Protein AF-A0A3B8Q3X5-F1 (afdb_monomer_lite)

pLDDT: mean 77.95, std 19.23, range [28.59, 97.38]

Foldseek 3Di:
DDWDWDDDDDDDDPVVVVVVVVVVVVVVVPPDDPPPPPDDPDDDPDPDPDQDLVNLLVVLVVCVVVVTDTDDDDPRSVVSNVVNVVVPDPPPPDPPPDDPVVVVVVVVVVVVVVVVVVVVVVVVLVVVLVVLVVVCVVPVVVADVVLLVVLLCVLAVVVLVVLLVVLAVVLVVQLVVQCVVVVVVVNNVCSLVVSLVCSLPPVLLVVLVVVSCPPVVVVLVVVVVVCVVVCVCVVCVVVVHHCSRNRVVSNVVSCVVNSVVSSVSSSVSRPSDD

Structure (mmCIF, N/CA/C/O backbone):
data_AF-A0A3B8Q3X5-F1
#
_entry.id   AF-A0A3B8Q3X5-F1
#
loop_
_atom_site.group_PDB
_atom_site.id
_atom_site.type_symbol
_atom_site.label_atom_id
_atom_site.label_alt_id
_atom_site.label_comp_id
_atom_site.label_asym_id
_atom_site.label_entity_id
_atom_site.label_seq_id
_atom_site.pdbx_PDB_ins_code
_atom_site.Cartn_x
_atom_site.Cartn_y
_atom_site.Cartn_z
_atom_site.occupancy
_atom_site.B_iso_or_equiv
_atom_site.auth_seq_id
_atom_site.auth_comp_id
_atom_site.auth_asym_id
_atom_site.auth_atom_id
_atom_site.pdbx_PDB_model_num
ATOM 1 N N . MET A 1 1 ? 53.704 3.285 -23.741 1.00 33.19 1 MET A N 1
ATOM 2 C CA . MET A 1 1 ? 53.707 4.757 -23.773 1.00 33.19 1 MET A CA 1
ATOM 3 C C . MET A 1 1 ? 53.173 5.220 -22.428 1.00 33.19 1 MET A C 1
ATOM 5 O O . MET A 1 1 ? 52.039 4.886 -22.107 1.00 33.19 1 MET A O 1
ATOM 9 N N . VAL A 1 2 ? 54.037 5.775 -21.577 1.00 28.59 2 VAL A N 1
ATOM 10 C CA . VAL A 1 2 ? 53.697 6.193 -20.206 1.00 28.59 2 VAL A CA 1
ATOM 11 C C . VAL A 1 2 ? 53.393 7.684 -20.270 1.00 28.59 2 VAL A C 1
ATOM 13 O O . VAL A 1 2 ? 54.268 8.459 -20.644 1.00 28.59 2 VAL A O 1
ATOM 16 N N . LEU A 1 3 ? 52.150 8.059 -19.977 1.00 31.69 3 LEU A N 1
ATOM 17 C CA . LEU A 1 3 ? 51.717 9.452 -19.921 1.00 31.69 3 LEU A CA 1
ATOM 18 C C . LEU A 1 3 ? 52.210 10.025 -18.583 1.00 31.69 3 LEU A C 1
ATOM 20 O O . LEU A 1 3 ? 51.680 9.670 -17.532 1.00 31.69 3 LEU A O 1
ATOM 24 N N . LEU A 1 4 ? 53.275 10.827 -18.606 1.00 34.69 4 LEU A N 1
ATOM 25 C CA . LEU A 1 4 ? 53.782 11.516 -17.417 1.00 34.69 4 LEU A CA 1
ATOM 26 C C . LEU A 1 4 ? 53.240 12.941 -17.410 1.00 34.69 4 LEU A C 1
ATOM 28 O O . LEU A 1 4 ? 53.600 13.755 -18.257 1.00 34.69 4 LEU A O 1
ATOM 32 N N . ILE A 1 5 ? 52.377 13.222 -16.440 1.00 37.59 5 ILE A N 1
ATOM 33 C CA . ILE A 1 5 ? 51.913 14.568 -16.119 1.00 37.59 5 ILE A CA 1
ATOM 34 C C . ILE A 1 5 ? 52.877 15.106 -15.055 1.00 37.59 5 ILE A C 1
ATOM 36 O O . ILE A 1 5 ? 52.887 14.608 -13.930 1.00 37.59 5 ILE A O 1
ATOM 40 N N . SER A 1 6 ? 53.729 16.067 -15.420 1.00 34.50 6 SER A N 1
ATOM 41 C CA . SER A 1 6 ? 54.687 16.694 -14.498 1.00 34.50 6 SER A CA 1
ATOM 42 C C . SER A 1 6 ? 54.233 18.116 -14.154 1.00 34.50 6 SER A C 1
ATOM 44 O O . SER A 1 6 ? 54.024 18.900 -15.079 1.00 34.50 6 SER A O 1
ATOM 46 N N . PRO A 1 7 ? 54.095 18.480 -12.866 1.00 35.00 7 PRO A N 1
ATOM 47 C CA . PRO A 1 7 ? 53.748 19.838 -12.462 1.00 35.00 7 PRO A CA 1
ATOM 48 C C . PRO A 1 7 ? 54.985 20.750 -12.466 1.00 35.00 7 PRO A C 1
ATOM 50 O O . PRO A 1 7 ? 56.046 20.383 -11.956 1.00 35.00 7 PRO A O 1
ATOM 53 N N . GLU A 1 8 ? 54.850 21.950 -13.028 1.00 36.50 8 GLU A N 1
ATOM 54 C CA . GLU A 1 8 ? 55.873 22.999 -13.002 1.00 36.50 8 GLU A CA 1
ATOM 55 C C . GLU A 1 8 ? 55.815 23.757 -11.661 1.00 36.50 8 GLU A C 1
ATOM 57 O O . GLU A 1 8 ? 54.759 24.216 -11.223 1.00 36.50 8 GLU A O 1
ATOM 62 N N . ARG A 1 9 ? 56.955 23.847 -10.964 1.00 47.41 9 ARG A N 1
ATOM 63 C CA . ARG A 1 9 ? 57.094 24.528 -9.666 1.00 47.41 9 ARG A CA 1
ATOM 64 C C . ARG A 1 9 ? 57.308 26.027 -9.901 1.00 47.41 9 ARG A C 1
ATOM 66 O O . ARG A 1 9 ? 58.397 26.425 -10.298 1.00 47.41 9 ARG A O 1
ATOM 73 N N . SER A 1 10 ? 56.316 26.853 -9.573 1.00 38.06 10 SER A N 1
ATOM 74 C CA . SER A 1 10 ? 56.506 28.297 -9.386 1.00 38.06 10 SER A CA 1
ATOM 75 C C . SER A 1 10 ? 55.920 28.743 -8.045 1.00 38.06 10 SER A C 1
ATOM 77 O O . SER A 1 10 ? 54.891 28.229 -7.602 1.00 38.06 10 SER A O 1
ATOM 79 N N . GLY A 1 11 ? 56.678 29.604 -7.365 1.00 52.47 11 GLY A N 1
ATOM 80 C CA . GLY A 1 11 ? 56.728 29.784 -5.913 1.00 52.47 11 GLY A CA 1
ATOM 81 C C . GLY A 1 11 ? 55.407 30.133 -5.231 1.00 52.47 11 GLY A C 1
ATOM 82 O O . GLY A 1 11 ? 54.547 30.812 -5.791 1.00 52.47 11 GLY A O 1
ATOM 83 N N . ARG A 1 12 ? 55.250 29.666 -3.987 1.00 42.75 12 ARG A N 1
ATOM 84 C CA . ARG A 1 12 ? 54.048 29.911 -3.190 1.00 42.75 12 ARG A CA 1
ATOM 85 C C . ARG A 1 12 ? 54.395 30.132 -1.716 1.00 42.75 12 ARG A C 1
ATOM 87 O O . ARG A 1 12 ? 55.201 29.412 -1.141 1.00 42.75 12 ARG A O 1
ATOM 94 N N . ASN A 1 13 ? 53.776 31.173 -1.168 1.00 46.81 13 ASN A N 1
ATOM 95 C CA . ASN A 1 13 ? 53.956 31.727 0.171 1.00 46.81 13 ASN A CA 1
ATOM 96 C C . ASN A 1 13 ? 53.435 30.787 1.275 1.00 46.81 13 ASN A C 1
ATOM 98 O O . ASN A 1 13 ? 52.451 30.074 1.071 1.00 46.81 13 ASN A O 1
ATOM 102 N N . GLU A 1 14 ? 54.040 30.884 2.463 1.00 54.06 14 GLU A N 1
ATOM 103 C CA . GLU A 1 14 ? 53.857 30.022 3.652 1.00 54.06 14 GLU A CA 1
ATOM 104 C C . GLU A 1 14 ? 52.407 29.895 4.173 1.00 54.06 14 GLU A C 1
ATOM 106 O O . GLU A 1 14 ? 52.082 28.965 4.904 1.00 54.06 14 GLU A O 1
ATOM 111 N N . ILE A 1 15 ? 51.487 30.763 3.744 1.00 51.91 15 ILE A N 1
ATOM 112 C CA . ILE A 1 15 ? 50.062 30.702 4.121 1.00 51.91 15 ILE A CA 1
ATOM 113 C C . ILE A 1 15 ? 49.296 29.642 3.294 1.00 51.91 15 ILE A C 1
ATOM 115 O O . ILE A 1 15 ? 48.282 29.106 3.742 1.00 51.91 15 ILE A O 1
ATOM 119 N N . GLY A 1 16 ? 49.800 29.267 2.112 1.00 49.66 16 GLY A N 1
ATOM 120 C CA . GLY A 1 16 ? 49.218 28.202 1.284 1.00 49.66 16 GLY A CA 1
ATOM 121 C C . GLY A 1 16 ? 49.481 26.786 1.813 1.00 49.66 16 GLY A C 1
ATOM 122 O O . GLY A 1 16 ? 48.657 25.893 1.609 1.00 49.66 16 GLY A O 1
ATOM 123 N N . ASP A 1 17 ? 50.585 26.586 2.539 1.00 53.75 17 ASP A N 1
ATOM 124 C CA . ASP A 1 17 ? 50.983 25.276 3.075 1.00 53.75 17 ASP A CA 1
ATOM 125 C C . ASP A 1 17 ? 50.125 24.820 4.262 1.00 53.75 17 ASP A C 1
ATOM 127 O O . ASP A 1 17 ? 49.974 23.613 4.489 1.00 53.75 17 ASP A O 1
ATOM 131 N N . LEU A 1 18 ? 49.499 25.762 4.977 1.00 48.91 18 LEU A N 1
ATOM 132 C CA . LEU A 1 18 ? 48.593 25.458 6.085 1.00 48.91 18 LEU A CA 1
ATOM 133 C C . LEU A 1 18 ? 47.230 24.943 5.585 1.00 48.91 18 LEU A C 1
ATOM 135 O O . LEU A 1 18 ? 46.677 23.991 6.136 1.00 48.91 18 LEU A O 1
ATOM 139 N N . LEU A 1 19 ? 46.717 25.514 4.488 1.00 49.84 19 LEU A N 1
ATOM 140 C CA . LEU A 1 19 ? 45.460 25.086 3.860 1.00 49.84 19 LEU A CA 1
ATOM 141 C C . LEU A 1 19 ? 45.613 23.758 3.100 1.00 49.84 19 LEU A C 1
ATOM 143 O O . LEU A 1 19 ? 44.707 22.924 3.123 1.00 49.84 19 LEU A O 1
ATOM 147 N N . LEU A 1 20 ? 46.783 23.509 2.501 1.00 51.62 20 LEU A N 1
ATOM 148 C CA . LEU A 1 20 ? 47.106 22.216 1.886 1.00 51.62 20 LEU A CA 1
ATOM 149 C C . LEU A 1 20 ? 47.311 21.098 2.921 1.00 51.62 20 LEU A C 1
ATOM 151 O O . LEU A 1 20 ? 47.003 19.946 2.621 1.00 51.62 20 LEU A O 1
ATOM 155 N N . HIS A 1 21 ? 47.767 21.404 4.142 1.00 49.75 21 HIS A N 1
ATOM 156 C CA . HIS A 1 21 ? 47.832 20.417 5.229 1.00 49.75 21 HIS A CA 1
ATOM 157 C C . HIS A 1 21 ? 46.447 20.007 5.748 1.00 49.75 21 HIS A C 1
ATOM 159 O O . HIS A 1 21 ? 46.220 18.816 5.962 1.00 49.75 21 HIS A O 1
ATOM 165 N N . LEU A 1 22 ? 45.513 20.952 5.891 1.00 46.84 22 LEU A N 1
ATOM 166 C CA . LEU A 1 22 ? 44.144 20.666 6.341 1.00 46.84 22 LEU A CA 1
ATOM 167 C C . LEU A 1 22 ? 43.335 19.866 5.307 1.00 46.84 22 LEU A C 1
ATOM 169 O O . LEU A 1 22 ? 42.617 18.939 5.673 1.00 46.84 22 LEU A O 1
ATOM 173 N N . HIS A 1 23 ? 43.511 20.148 4.014 1.00 46.62 23 HIS A N 1
ATOM 174 C CA . HIS A 1 23 ? 42.856 19.382 2.947 1.00 46.62 23 HIS A CA 1
ATOM 175 C C . HIS A 1 23 ? 43.476 17.983 2.745 1.00 46.62 23 HIS A C 1
ATOM 177 O O . HIS A 1 23 ? 42.795 17.046 2.333 1.00 46.62 23 HIS A O 1
ATOM 183 N N . ARG A 1 24 ? 44.767 17.812 3.069 1.00 42.22 24 ARG A N 1
ATOM 184 C CA . ARG A 1 24 ? 45.477 16.524 2.979 1.00 42.22 24 ARG A CA 1
ATOM 185 C C . ARG A 1 24 ? 45.094 15.550 4.098 1.00 42.22 24 ARG A C 1
ATOM 187 O O . ARG A 1 24 ? 45.062 14.355 3.838 1.00 42.22 24 ARG A O 1
ATOM 194 N N . TRP A 1 25 ? 44.732 16.037 5.288 1.00 43.22 25 TRP A N 1
ATOM 195 C CA . TRP A 1 25 ? 44.170 15.195 6.357 1.00 43.22 25 TRP A CA 1
ATOM 196 C C . TRP A 1 25 ? 42.780 14.646 6.016 1.00 43.22 25 TRP A C 1
ATOM 198 O O . TRP A 1 25 ? 42.483 13.506 6.348 1.00 43.22 25 TRP A O 1
ATOM 208 N N . PHE A 1 26 ? 41.955 15.411 5.297 1.00 37.62 26 PHE A N 1
ATOM 209 C CA . PHE A 1 26 ? 40.621 14.960 4.883 1.00 37.62 26 PHE A CA 1
ATOM 210 C C . PHE A 1 26 ? 40.658 13.886 3.777 1.00 37.62 26 PHE A C 1
ATOM 212 O O . PHE A 1 26 ? 39.727 13.101 3.640 1.00 37.62 26 PHE A O 1
ATOM 219 N N . LEU A 1 27 ? 41.748 13.818 3.005 1.00 41.38 27 LEU A N 1
ATOM 220 C CA . LEU A 1 27 ? 41.958 12.807 1.959 1.00 41.38 27 LEU A CA 1
ATOM 221 C C . LEU A 1 27 ? 42.701 11.549 2.444 1.00 41.38 27 LEU A C 1
ATOM 223 O O . LEU A 1 27 ? 42.786 10.585 1.689 1.00 41.38 27 LEU A O 1
ATOM 227 N N . LEU A 1 28 ? 43.222 11.541 3.676 1.00 43.16 28 LEU A N 1
ATOM 228 C CA . LEU A 1 28 ? 43.976 10.419 4.257 1.00 43.16 28 LEU A CA 1
ATOM 229 C C . LEU A 1 28 ? 43.094 9.364 4.953 1.00 43.16 28 LEU A C 1
ATOM 231 O O . LEU A 1 28 ? 43.618 8.351 5.400 1.00 43.16 28 LEU A O 1
ATOM 235 N N . ASP A 1 29 ? 41.772 9.557 5.004 1.00 37.94 29 ASP A N 1
ATOM 236 C CA . ASP A 1 29 ? 40.826 8.606 5.622 1.00 37.94 29 ASP A CA 1
ATOM 237 C C . ASP A 1 29 ? 40.148 7.662 4.601 1.00 37.94 29 ASP A C 1
ATOM 239 O O . ASP A 1 29 ? 39.134 7.025 4.879 1.00 37.94 29 ASP A O 1
ATOM 243 N N . LEU A 1 30 ? 40.707 7.561 3.387 1.00 40.25 30 LEU A N 1
ATOM 244 C CA . LEU A 1 30 ? 40.269 6.627 2.336 1.00 40.25 30 LEU A CA 1
ATOM 245 C C . LEU A 1 30 ? 41.302 5.530 2.023 1.00 40.25 30 LEU A C 1
ATOM 247 O O . LEU A 1 30 ? 41.172 4.825 1.020 1.00 40.25 30 LEU A O 1
ATOM 251 N N . ASP A 1 31 ? 42.302 5.335 2.885 1.00 42.59 31 ASP A N 1
ATOM 252 C CA . ASP A 1 31 ? 43.281 4.258 2.729 1.00 42.59 31 ASP A CA 1
ATOM 253 C C . ASP A 1 31 ? 42.804 2.944 3.372 1.00 42.59 31 ASP A C 1
ATOM 255 O O . ASP A 1 31 ? 43.125 2.597 4.508 1.00 42.59 31 ASP A O 1
ATOM 259 N N . GLY A 1 32 ? 42.082 2.156 2.571 1.00 33.69 32 GLY A N 1
ATOM 260 C CA . GLY A 1 32 ? 41.950 0.710 2.750 1.00 33.69 32 GLY A CA 1
ATOM 261 C C . GLY A 1 32 ? 41.085 0.044 1.668 1.00 33.69 32 GLY A C 1
ATOM 262 O O . GLY A 1 32 ? 40.050 0.584 1.295 1.00 33.69 32 GLY A O 1
ATOM 263 N N . PRO A 1 33 ? 41.403 -1.170 1.183 1.00 35.62 33 PRO A N 1
ATOM 264 C CA . PRO A 1 33 ? 42.694 -1.742 0.840 1.00 35.62 33 PRO A CA 1
ATOM 265 C C . PRO A 1 33 ? 42.715 -2.053 -0.676 1.00 35.62 33 PRO A C 1
ATOM 267 O O . PRO A 1 33 ? 42.447 -3.179 -1.087 1.00 35.62 33 PRO A O 1
ATOM 270 N N . PHE A 1 34 ? 43.069 -1.096 -1.538 1.00 40.75 34 PHE A N 1
ATOM 271 C CA . PHE A 1 34 ? 43.472 -1.410 -2.920 1.00 40.75 34 PHE A CA 1
ATOM 272 C C . PHE A 1 34 ? 44.992 -1.563 -2.983 1.00 40.75 34 PHE A C 1
ATOM 274 O O . PHE A 1 34 ? 45.715 -0.819 -3.643 1.00 40.75 34 PHE A O 1
ATOM 281 N N . ALA A 1 35 ? 45.486 -2.569 -2.260 1.00 36.25 35 ALA A N 1
ATOM 282 C CA . ALA A 1 35 ? 46.837 -3.068 -2.435 1.00 36.25 35 ALA A CA 1
ATOM 283 C C . ALA A 1 35 ? 46.939 -3.659 -3.849 1.00 36.25 35 ALA A C 1
ATOM 285 O O . ALA A 1 35 ? 46.533 -4.797 -4.097 1.00 36.25 35 ALA A O 1
ATOM 286 N N . LEU A 1 36 ? 47.460 -2.870 -4.791 1.00 39.19 36 LEU A N 1
ATOM 287 C CA . LEU A 1 36 ? 47.874 -3.349 -6.106 1.00 39.19 36 LEU A CA 1
ATOM 288 C C . LEU A 1 36 ? 49.010 -4.357 -5.909 1.00 39.19 36 LEU A C 1
ATOM 290 O O . LEU A 1 36 ? 50.193 -4.027 -5.824 1.00 39.19 36 LEU A O 1
ATOM 294 N N . ASN A 1 37 ? 48.589 -5.612 -5.786 1.00 29.72 37 ASN A N 1
ATOM 295 C CA . ASN A 1 37 ? 49.410 -6.799 -5.751 1.00 29.72 37 ASN A CA 1
ATOM 296 C C . ASN A 1 37 ? 50.364 -6.770 -6.951 1.00 29.72 37 ASN A C 1
ATOM 298 O O . ASN A 1 37 ? 49.943 -6.722 -8.109 1.00 29.72 37 ASN A O 1
ATOM 302 N N . ARG A 1 38 ? 51.663 -6.783 -6.649 1.00 42.44 38 ARG A N 1
ATOM 303 C CA . ARG A 1 38 ? 52.772 -6.864 -7.599 1.00 42.44 38 ARG A CA 1
ATOM 304 C C . ARG A 1 38 ? 52.793 -8.277 -8.203 1.00 42.44 38 ARG A C 1
ATOM 306 O O . ARG A 1 38 ? 53.687 -9.076 -7.942 1.00 42.44 38 ARG A O 1
ATOM 313 N N . ALA A 1 39 ? 51.775 -8.602 -8.994 1.00 34.28 39 ALA A N 1
ATOM 314 C CA . ALA A 1 39 ? 51.650 -9.872 -9.682 1.00 34.28 39 ALA A CA 1
ATOM 315 C C . ALA A 1 39 ? 52.330 -9.784 -11.053 1.00 34.28 39 ALA A C 1
ATOM 317 O O . ALA A 1 39 ? 51.828 -9.160 -11.980 1.00 34.28 39 ALA A O 1
ATOM 318 N N . ARG A 1 40 ? 53.489 -10.445 -11.135 1.00 34.50 40 ARG A N 1
ATOM 319 C CA . ARG A 1 40 ? 54.068 -11.081 -12.328 1.00 34.50 40 ARG A CA 1
ATOM 320 C C . ARG A 1 40 ? 53.923 -10.319 -13.648 1.00 34.50 40 ARG A C 1
ATOM 322 O O . ARG A 1 40 ? 52.948 -10.459 -14.379 1.00 34.50 40 ARG A O 1
ATOM 329 N N . THR A 1 41 ? 55.036 -9.720 -14.048 1.00 37.69 41 THR A N 1
ATOM 330 C CA . THR A 1 41 ? 55.468 -9.613 -15.443 1.00 37.69 41 THR A CA 1
ATOM 331 C C . THR A 1 41 ? 55.476 -10.997 -16.112 1.00 37.69 41 THR A C 1
ATOM 333 O O . THR A 1 41 ? 56.495 -11.679 -16.190 1.00 37.69 41 THR A O 1
ATOM 336 N N . LYS A 1 42 ? 54.318 -11.441 -16.604 1.00 30.91 42 LYS A N 1
ATOM 337 C CA . LYS A 1 42 ? 54.234 -12.413 -17.696 1.00 30.91 42 LYS A CA 1
ATOM 338 C C . LYS A 1 42 ? 53.724 -11.670 -18.919 1.00 30.91 42 LYS A C 1
ATOM 340 O O . LYS A 1 42 ? 52.686 -11.020 -18.867 1.00 30.91 42 LYS A O 1
ATOM 345 N N . GLY A 1 43 ? 54.541 -11.711 -19.969 1.00 36.91 43 GLY A N 1
ATOM 346 C CA . GLY A 1 43 ? 54.401 -10.916 -21.178 1.00 36.91 43 GLY A CA 1
ATOM 347 C C . GLY A 1 43 ? 53.000 -10.973 -21.771 1.00 36.91 43 GLY A C 1
ATOM 348 O O . GLY A 1 43 ? 52.510 -12.035 -22.141 1.00 36.91 43 GLY A O 1
ATOM 349 N N . ILE A 1 44 ? 52.405 -9.794 -21.912 1.00 29.20 44 ILE A N 1
ATOM 350 C CA . ILE A 1 44 ? 51.302 -9.549 -22.829 1.00 29.20 44 ILE A CA 1
ATOM 351 C C . ILE A 1 44 ? 51.860 -8.579 -23.868 1.00 29.20 44 ILE A C 1
ATOM 353 O O . ILE A 1 44 ? 51.879 -7.363 -23.683 1.00 29.20 44 ILE A O 1
ATOM 357 N N . HIS A 1 45 ? 52.394 -9.143 -24.949 1.00 36.03 45 HIS A N 1
ATOM 358 C CA . HIS A 1 45 ? 52.677 -8.413 -26.179 1.00 36.03 45 HIS A CA 1
ATOM 359 C C . HIS A 1 45 ? 51.338 -8.031 -26.832 1.00 36.03 45 HIS A C 1
ATOM 361 O O . HIS A 1 45 ? 50.882 -8.691 -27.757 1.00 36.03 45 HIS A O 1
ATOM 367 N N . GLN A 1 46 ? 50.696 -6.961 -26.359 1.00 36.19 46 GLN A N 1
ATOM 368 C CA . GLN A 1 46 ? 49.672 -6.245 -27.125 1.00 36.19 46 GLN A CA 1
ATOM 369 C C . GLN A 1 46 ? 50.062 -4.772 -27.220 1.00 36.19 46 GLN A C 1
ATOM 371 O O . GLN A 1 46 ? 49.750 -3.914 -26.398 1.00 36.19 46 GLN A O 1
ATOM 376 N N . ARG A 1 47 ? 50.842 -4.525 -28.265 1.00 40.41 47 ARG A N 1
ATOM 377 C CA . ARG A 1 47 ? 51.135 -3.231 -28.863 1.00 40.41 47 ARG A CA 1
ATOM 378 C C . ARG A 1 47 ? 49.851 -2.825 -29.593 1.00 40.41 47 ARG A C 1
ATOM 380 O O . ARG A 1 47 ? 49.575 -3.480 -30.578 1.00 40.41 47 ARG A O 1
ATOM 387 N N . HIS A 1 48 ? 49.051 -1.912 -29.035 1.00 43.88 48 HIS A N 1
ATOM 388 C CA . HIS A 1 48 ? 48.033 -1.017 -29.643 1.00 43.88 48 HIS A CA 1
ATOM 389 C C . HIS A 1 48 ? 47.219 -0.427 -28.470 1.00 43.88 48 HIS A C 1
ATOM 391 O O . HIS A 1 48 ? 46.224 -0.993 -28.031 1.00 43.88 48 HIS A O 1
ATOM 397 N N . ARG A 1 49 ? 47.700 0.677 -27.883 1.00 53.16 49 ARG A N 1
ATOM 398 C CA . ARG A 1 49 ? 46.923 1.514 -26.950 1.00 53.16 49 ARG A CA 1
ATOM 399 C C . ARG A 1 49 ? 46.624 2.811 -27.689 1.00 53.16 49 ARG A C 1
ATOM 401 O O . ARG A 1 49 ? 47.313 3.806 -27.492 1.00 53.16 49 ARG A O 1
ATOM 408 N N . GLU A 1 50 ? 45.681 2.740 -28.616 1.00 64.94 50 GLU A N 1
ATOM 409 C CA . GLU A 1 50 ? 45.137 3.929 -29.262 1.00 64.94 50 GLU A CA 1
ATOM 410 C C . GLU A 1 50 ? 44.183 4.597 -28.268 1.00 64.94 50 GLU A C 1
ATOM 412 O O . GLU A 1 50 ? 43.357 3.930 -27.644 1.00 64.94 50 GLU A O 1
ATOM 417 N N . ILE A 1 51 ? 44.360 5.897 -28.048 1.00 70.50 51 ILE A N 1
ATOM 418 C CA . ILE A 1 51 ? 43.421 6.699 -27.262 1.00 70.50 51 ILE A CA 1
ATOM 419 C C . ILE A 1 51 ? 42.181 6.931 -28.127 1.00 70.50 51 ILE A C 1
ATOM 421 O O . ILE A 1 51 ? 42.304 7.352 -29.274 1.00 70.50 51 ILE A O 1
ATOM 425 N N . ASP A 1 52 ? 40.998 6.664 -27.584 1.00 79.38 52 ASP A N 1
ATOM 426 C CA . ASP A 1 52 ? 39.721 6.964 -28.226 1.00 79.38 52 ASP A CA 1
ATOM 427 C C . ASP A 1 52 ? 39.316 8.435 -28.012 1.00 79.38 52 ASP A C 1
ATOM 429 O O . ASP A 1 52 ? 39.909 9.167 -27.217 1.00 79.38 52 ASP A O 1
ATOM 433 N N . THR A 1 53 ? 38.292 8.907 -28.728 1.00 78.31 53 THR A N 1
ATOM 434 C CA . THR A 1 53 ? 37.812 10.298 -28.624 1.00 78.31 53 THR A CA 1
ATOM 435 C C . THR A 1 53 ? 37.378 10.659 -27.198 1.00 78.31 53 THR A C 1
ATOM 437 O O . THR A 1 53 ? 37.592 11.790 -26.759 1.00 78.31 53 THR A O 1
ATOM 440 N N . VAL A 1 54 ? 36.820 9.695 -26.454 1.00 78.19 54 VAL A N 1
ATOM 441 C CA . VAL A 1 54 ? 36.417 9.870 -25.049 1.00 78.19 54 VAL A CA 1
ATOM 442 C C . VAL A 1 54 ? 37.645 10.004 -24.150 1.00 78.19 54 VAL A C 1
ATOM 444 O O . VAL A 1 54 ? 37.729 10.953 -23.370 1.00 78.19 54 VAL A O 1
ATOM 447 N N . GLY A 1 55 ? 38.635 9.121 -24.290 1.00 79.56 55 GLY A N 1
ATOM 448 C CA . GLY A 1 55 ? 39.900 9.195 -23.567 1.00 79.56 55 GLY A CA 1
ATOM 449 C C . GLY A 1 55 ? 40.673 10.479 -23.869 1.00 79.56 55 GLY A C 1
ATOM 450 O O . GLY A 1 55 ? 41.176 11.117 -22.946 1.00 79.56 55 GLY A O 1
ATOM 451 N N . ALA A 1 56 ? 40.703 10.921 -25.129 1.00 82.50 56 ALA A N 1
ATOM 452 C CA . ALA A 1 56 ? 41.319 12.188 -25.525 1.00 82.50 56 ALA A CA 1
ATOM 453 C C . ALA A 1 56 ? 40.624 13.391 -24.870 1.00 82.50 56 ALA A C 1
ATOM 455 O O . ALA A 1 56 ? 41.300 14.309 -24.405 1.00 82.50 56 ALA A O 1
ATOM 456 N N . TRP A 1 57 ? 39.291 13.374 -24.783 1.00 83.31 57 TRP A N 1
ATOM 457 C CA . TRP A 1 57 ? 38.521 14.419 -24.106 1.00 83.31 57 TRP A CA 1
ATOM 458 C C . TRP A 1 57 ? 38.736 14.435 -22.595 1.00 83.31 57 TRP A C 1
ATOM 460 O O . TRP A 1 57 ? 38.937 15.508 -22.032 1.00 83.31 57 TRP A O 1
ATOM 470 N N . ILE A 1 58 ? 38.775 13.272 -21.940 1.00 81.88 58 ILE A N 1
ATOM 471 C CA . ILE A 1 58 ? 39.059 13.173 -20.500 1.00 81.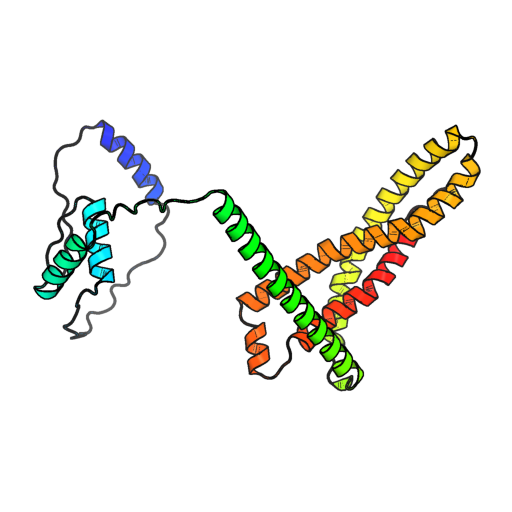88 58 ILE A CA 1
ATOM 472 C C . ILE A 1 58 ? 40.461 13.707 -20.191 1.00 81.88 58 ILE A C 1
ATOM 474 O O . ILE A 1 58 ? 40.627 14.495 -19.260 1.00 81.88 58 ILE A O 1
ATOM 478 N N . VAL A 1 59 ? 41.461 13.323 -20.989 1.00 82.06 59 VAL A N 1
ATOM 479 C CA . VAL A 1 59 ? 42.843 13.796 -20.829 1.00 82.06 59 VAL A CA 1
ATOM 480 C C . VAL A 1 59 ? 42.939 15.302 -21.078 1.00 82.06 59 VAL A C 1
ATOM 482 O O . VAL A 1 59 ? 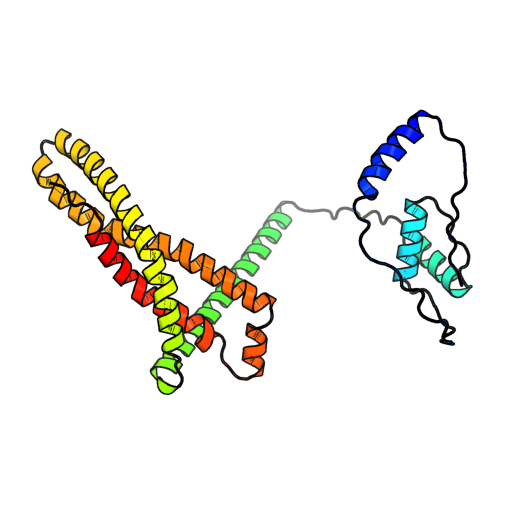43.574 15.996 -20.288 1.00 82.06 59 VAL A O 1
ATOM 485 N N . HIS A 1 60 ? 42.279 15.823 -22.119 1.00 83.00 60 HIS A N 1
ATOM 486 C CA . HIS A 1 60 ? 42.212 17.262 -22.384 1.00 83.00 60 HIS A CA 1
ATOM 487 C C . HIS A 1 60 ? 41.560 18.020 -21.223 1.00 83.00 60 HIS A C 1
ATOM 489 O O . HIS A 1 60 ? 42.143 18.968 -20.711 1.00 83.00 60 HIS A O 1
ATOM 495 N N . LYS A 1 61 ? 40.396 17.561 -20.750 1.00 82.44 61 LYS A N 1
ATOM 496 C CA . LYS A 1 61 ? 39.667 18.175 -19.637 1.00 82.44 61 LYS A CA 1
ATOM 497 C C . LYS A 1 61 ? 40.495 18.192 -18.350 1.00 82.44 61 LYS A C 1
ATOM 499 O O . LYS A 1 61 ? 40.638 19.249 -17.745 1.00 82.44 61 LYS A O 1
ATOM 504 N N . LEU A 1 62 ? 41.095 17.060 -17.971 1.00 80.44 62 LEU A N 1
ATOM 505 C CA . LEU A 1 62 ? 41.952 16.962 -16.783 1.00 80.44 62 LEU A CA 1
ATOM 506 C C . LEU A 1 62 ? 43.197 17.847 -16.895 1.00 80.44 62 LEU A C 1
ATOM 508 O O . LEU A 1 62 ? 43.588 18.467 -15.909 1.00 80.44 62 LEU A O 1
ATOM 512 N N . ALA A 1 63 ? 43.810 17.925 -18.077 1.00 83.06 63 ALA A N 1
ATOM 513 C CA . ALA A 1 63 ? 44.953 18.795 -18.328 1.00 83.06 63 ALA A CA 1
ATOM 514 C C . ALA A 1 63 ? 44.580 20.280 -18.224 1.00 83.06 63 ALA A C 1
ATOM 516 O O . ALA A 1 63 ? 45.320 21.050 -17.616 1.00 83.06 63 ALA A O 1
ATOM 517 N N . THR A 1 64 ? 43.422 20.678 -18.758 1.00 80.38 64 THR A N 1
ATOM 518 C CA . THR A 1 64 ? 42.915 22.053 -18.656 1.00 80.38 64 THR A CA 1
ATOM 519 C C . THR A 1 64 ? 42.536 22.418 -17.219 1.00 80.38 64 THR A C 1
ATOM 521 O O . THR A 1 64 ? 42.911 23.492 -16.754 1.00 80.38 64 THR A O 1
ATOM 524 N N . GLU A 1 65 ? 41.850 21.533 -16.490 1.00 80.81 65 GLU A N 1
ATOM 525 C CA . GLU A 1 65 ? 41.448 21.760 -15.091 1.00 80.81 65 GLU A CA 1
ATOM 526 C C . GLU A 1 65 ? 42.650 21.824 -14.135 1.00 80.81 65 GLU A C 1
ATOM 528 O O . GLU A 1 65 ? 42.642 22.613 -13.193 1.00 80.81 65 GLU A O 1
ATOM 533 N N . ASN A 1 66 ? 43.702 21.037 -14.392 1.00 81.50 66 ASN A N 1
ATOM 534 C CA . ASN A 1 66 ? 44.902 20.970 -13.547 1.00 81.50 66 ASN A CA 1
ATOM 535 C C . ASN A 1 66 ? 46.098 21.770 -14.095 1.00 81.50 66 ASN A C 1
ATOM 537 O O . ASN A 1 66 ? 47.198 21.642 -13.560 1.00 81.50 66 ASN A O 1
ATOM 541 N N . GLN A 1 67 ? 45.909 22.570 -15.154 1.00 78.94 67 GLN A N 1
ATOM 542 C CA . GLN A 1 67 ? 46.966 23.351 -15.823 1.00 78.94 67 GLN A CA 1
ATOM 543 C C . GLN A 1 67 ? 48.225 22.529 -16.158 1.00 78.94 67 GLN A C 1
ATOM 545 O O . GLN A 1 67 ? 49.354 22.989 -15.988 1.00 78.94 67 GLN A O 1
ATOM 550 N N . ALA A 1 68 ? 48.043 21.291 -16.607 1.00 76.50 68 ALA A N 1
ATOM 551 C CA . ALA A 1 68 ? 49.135 20.343 -16.766 1.00 76.50 68 ALA A CA 1
ATOM 552 C C . ALA A 1 68 ? 49.417 20.030 -18.242 1.00 76.50 68 ALA A C 1
ATOM 554 O O . ALA A 1 68 ? 48.501 19.910 -19.055 1.00 76.50 68 ALA A O 1
ATOM 555 N N . ALA A 1 69 ? 50.693 19.868 -18.597 1.00 74.81 69 ALA A N 1
ATOM 556 C CA . ALA A 1 69 ? 51.090 19.538 -19.962 1.00 74.81 69 ALA A CA 1
ATOM 557 C C . ALA A 1 69 ? 50.863 18.047 -20.266 1.00 74.81 69 ALA A C 1
ATOM 559 O O . ALA A 1 69 ? 51.267 17.171 -19.497 1.00 74.81 69 ALA A O 1
ATOM 560 N N . ILE A 1 70 ? 50.253 17.749 -21.416 1.00 76.69 70 ILE A N 1
ATOM 561 C CA . ILE A 1 70 ? 50.057 16.372 -21.884 1.00 76.69 70 ILE A CA 1
ATOM 562 C C . ILE A 1 70 ? 51.286 15.958 -22.698 1.00 76.69 70 ILE A C 1
ATOM 564 O O . ILE A 1 70 ? 51.508 16.464 -23.797 1.00 76.69 70 ILE A O 1
ATOM 568 N N . VAL A 1 71 ? 52.084 15.025 -22.173 1.00 74.31 71 VAL A N 1
ATOM 569 C CA . VAL A 1 71 ? 53.323 14.550 -22.812 1.00 74.31 71 VAL A CA 1
ATOM 570 C C . VAL A 1 71 ? 53.227 13.056 -23.123 1.00 74.31 71 VAL A C 1
ATOM 572 O O . VAL A 1 71 ? 52.648 12.279 -22.364 1.00 74.31 71 VAL A O 1
ATOM 575 N N . GLY A 1 72 ? 53.823 12.641 -24.245 1.00 72.00 72 GLY A N 1
ATOM 576 C CA . GLY A 1 72 ? 53.925 11.232 -24.626 1.00 72.00 72 GLY A CA 1
ATOM 577 C C . GLY A 1 72 ? 52.722 10.699 -25.400 1.00 72.00 72 GLY A C 1
ATOM 578 O O . GLY A 1 72 ? 52.376 9.544 -25.215 1.00 72.00 72 GLY A O 1
ATOM 579 N N . LEU A 1 73 ? 52.086 11.515 -26.245 1.00 74.25 73 LEU A N 1
ATOM 580 C CA . LEU A 1 73 ? 51.090 11.071 -27.228 1.00 74.25 73 LEU A CA 1
ATOM 581 C C . LEU A 1 73 ? 51.769 10.654 -28.541 1.00 74.25 73 LEU A C 1
ATOM 583 O O . LEU A 1 73 ? 52.709 11.308 -28.998 1.00 74.25 73 LEU A O 1
ATOM 587 N N . ASP A 1 74 ? 51.254 9.602 -29.165 1.00 76.19 74 ASP A N 1
ATOM 588 C CA . ASP A 1 74 ? 51.616 9.166 -30.510 1.00 76.19 74 ASP A CA 1
ATOM 589 C C . ASP A 1 74 ? 51.018 10.109 -31.571 1.00 76.19 74 ASP A C 1
ATOM 591 O O . ASP A 1 74 ? 50.185 10.966 -31.272 1.00 76.19 74 ASP A O 1
ATOM 595 N N . ALA A 1 75 ? 51.439 9.977 -32.834 1.00 75.69 75 ALA A N 1
ATOM 596 C CA . ALA A 1 75 ? 50.990 10.869 -33.910 1.00 75.69 75 ALA A CA 1
ATOM 597 C C . ALA A 1 75 ? 49.455 10.879 -34.084 1.00 75.69 75 ALA A C 1
ATOM 599 O O . ALA A 1 75 ? 48.867 11.917 -34.408 1.00 75.69 75 ALA A O 1
ATOM 600 N N . ASN A 1 76 ? 48.803 9.740 -33.821 1.00 74.56 76 ASN A N 1
ATOM 601 C CA . ASN A 1 76 ? 47.352 9.607 -33.892 1.00 74.56 76 ASN A CA 1
ATOM 602 C C . ASN A 1 76 ? 46.670 10.282 -32.686 1.00 74.56 76 ASN A C 1
ATOM 604 O O . ASN A 1 76 ? 45.801 11.137 -32.869 1.00 74.56 76 ASN A O 1
ATOM 608 N N . GLY A 1 77 ? 47.149 10.029 -31.461 1.00 74.56 77 GLY A N 1
ATOM 609 C CA . GLY A 1 77 ? 46.673 10.692 -30.244 1.00 74.56 77 GLY A CA 1
ATOM 610 C C . GLY A 1 77 ? 46.847 12.216 -30.256 1.00 74.56 77 GLY A C 1
ATOM 611 O O . GLY A 1 77 ? 45.954 12.937 -29.818 1.00 74.56 77 GLY A O 1
ATOM 612 N N . GLN A 1 78 ? 47.936 12.742 -30.831 1.00 78.69 78 GLN A N 1
ATOM 613 C CA . GLN A 1 78 ? 48.124 14.193 -31.012 1.00 78.69 78 GLN A CA 1
ATOM 614 C C . GLN A 1 78 ? 47.154 14.801 -32.035 1.00 78.69 78 GLN A C 1
ATOM 616 O O . GLN A 1 78 ? 46.811 15.984 -31.962 1.00 78.69 78 GLN A O 1
ATOM 621 N N . THR A 1 79 ? 46.737 14.021 -33.032 1.00 80.88 79 THR A N 1
ATOM 622 C CA . THR A 1 79 ? 45.760 14.462 -34.035 1.00 80.88 79 THR A CA 1
ATOM 623 C C . THR A 1 79 ? 44.357 14.484 -33.435 1.00 80.88 79 THR A C 1
ATOM 625 O O . THR A 1 79 ? 43.654 15.485 -33.583 1.00 80.88 79 THR A O 1
ATOM 628 N N . LEU A 1 80 ? 43.997 13.452 -32.669 1.00 80.31 80 LEU A N 1
ATOM 629 C CA . LEU A 1 80 ? 42.744 13.386 -31.914 1.00 80.31 80 LEU A CA 1
ATOM 630 C C . LEU A 1 80 ? 42.641 14.498 -30.866 1.00 80.31 80 LEU A C 1
ATOM 632 O O . LEU A 1 80 ? 41.618 15.174 -30.797 1.00 80.31 80 LEU A O 1
ATOM 636 N N . LEU A 1 81 ? 43.708 14.759 -30.105 1.00 81.88 81 LEU A N 1
ATOM 637 C CA . LEU A 1 81 ? 43.710 15.824 -29.099 1.00 81.88 81 LEU A CA 1
ATOM 638 C C . LEU A 1 81 ? 43.449 17.200 -29.732 1.00 81.88 81 LEU A C 1
ATOM 640 O O . LEU A 1 81 ? 42.609 17.951 -29.244 1.00 81.88 81 LEU A O 1
ATOM 644 N N . ARG A 1 82 ? 44.086 17.495 -30.874 1.00 82.94 82 ARG A N 1
ATOM 645 C CA . ARG A 1 82 ? 43.841 18.735 -31.634 1.00 82.94 82 ARG A CA 1
ATOM 646 C C . ARG A 1 82 ? 42.412 18.827 -32.173 1.00 82.94 82 ARG A C 1
ATOM 648 O O . ARG A 1 82 ? 41.865 19.924 -32.271 1.00 82.94 82 ARG A O 1
ATOM 655 N N . GLN A 1 83 ? 41.802 17.705 -32.555 1.00 82.56 83 GLN A N 1
ATOM 656 C CA . GLN A 1 83 ? 40.402 17.675 -32.995 1.00 82.56 83 GLN A CA 1
ATOM 657 C C . GLN A 1 83 ? 39.438 17.942 -31.836 1.00 82.56 83 GLN A C 1
ATOM 659 O O . GLN A 1 83 ? 38.493 18.716 -32.001 1.00 82.56 83 GLN A O 1
ATOM 664 N N . VAL A 1 84 ? 39.697 17.356 -30.667 1.00 82.88 84 VAL A N 1
ATOM 665 C CA . VAL A 1 84 ? 38.911 17.591 -29.450 1.00 82.88 84 VAL A CA 1
ATOM 666 C C . VAL A 1 84 ? 39.035 19.044 -28.998 1.00 82.88 84 VAL A C 1
ATOM 668 O O . VAL A 1 84 ? 38.018 19.687 -28.765 1.00 82.88 84 VAL A O 1
ATOM 671 N N . GLU A 1 85 ? 40.246 19.598 -28.973 1.00 80.69 85 GLU A N 1
ATOM 672 C CA . GLU A 1 85 ? 40.499 21.000 -28.614 1.00 80.69 85 GLU A CA 1
ATOM 673 C C . GLU A 1 85 ? 39.777 21.977 -29.559 1.00 80.69 85 GLU A C 1
ATOM 675 O O . GLU A 1 85 ? 39.143 22.934 -29.119 1.00 80.69 85 GLU A O 1
ATOM 680 N N . ARG A 1 86 ? 39.783 21.702 -30.871 1.00 80.56 86 ARG A N 1
ATOM 681 C CA . ARG A 1 86 ? 39.032 22.501 -31.858 1.00 80.56 86 ARG A CA 1
ATOM 682 C C . ARG A 1 86 ? 37.518 22.403 -31.693 1.00 80.56 86 ARG A C 1
ATOM 684 O O . ARG A 1 86 ? 36.824 23.360 -32.041 1.00 80.56 86 ARG A O 1
ATOM 691 N N . SER A 1 87 ? 37.033 21.257 -31.225 1.00 77.44 87 SER A N 1
ATOM 692 C CA . SER A 1 87 ? 35.607 20.985 -31.017 1.00 77.44 87 SER A CA 1
ATOM 693 C C . SER A 1 87 ? 35.112 21.513 -29.670 1.00 77.44 87 SER A C 1
ATOM 695 O O . SER A 1 87 ? 33.937 21.837 -29.541 1.00 77.44 87 SER A O 1
ATOM 697 N N . ASN A 1 88 ? 36.005 21.683 -28.691 1.00 72.56 88 ASN A N 1
ATOM 698 C CA . ASN A 1 88 ? 35.717 22.198 -27.352 1.00 72.56 88 ASN A CA 1
ATOM 699 C C . ASN A 1 88 ? 35.594 23.734 -27.307 1.00 72.56 88 ASN A C 1
ATOM 701 O O . ASN A 1 88 ? 35.960 24.385 -26.328 1.00 72.56 88 ASN A O 1
ATOM 705 N N . LYS A 1 89 ? 35.094 24.346 -28.384 1.00 73.44 89 LYS A N 1
ATOM 706 C CA . LYS A 1 89 ? 34.760 25.771 -28.371 1.00 73.44 89 LYS A CA 1
ATOM 707 C C . LYS A 1 89 ? 33.478 25.942 -27.560 1.00 73.44 89 LYS A C 1
ATOM 709 O O . LYS A 1 89 ? 32.525 25.210 -27.828 1.00 73.44 89 LYS A O 1
ATOM 714 N N . PRO A 1 90 ? 33.411 26.897 -26.615 1.00 65.44 90 PRO A N 1
ATOM 715 C CA . PRO A 1 90 ? 32.169 27.196 -25.922 1.00 65.44 90 PRO A CA 1
ATOM 716 C C . PRO A 1 90 ? 31.150 27.658 -26.964 1.00 65.44 90 PRO A C 1
ATOM 718 O O . PRO A 1 90 ? 31.214 28.777 -27.475 1.00 65.44 90 PRO A O 1
ATOM 721 N N . VAL A 1 91 ? 30.244 26.759 -27.342 1.00 71.81 91 VAL A N 1
ATOM 722 C CA . VAL A 1 91 ? 29.120 27.095 -28.204 1.00 71.81 91 VAL A CA 1
ATOM 723 C C . VAL A 1 91 ? 28.234 28.005 -27.373 1.00 71.81 91 VAL A C 1
ATOM 725 O O . VAL A 1 91 ? 27.611 27.568 -26.407 1.00 71.81 91 VAL A O 1
ATOM 728 N N . LEU A 1 92 ? 28.207 29.288 -27.729 1.00 69.44 92 LEU A N 1
ATOM 729 C CA . LEU A 1 92 ? 27.210 30.221 -27.228 1.00 69.44 92 LEU A CA 1
ATOM 730 C C . LEU A 1 92 ? 25.854 29.728 -27.739 1.00 69.44 92 LEU A C 1
ATOM 732 O O . LEU A 1 92 ? 25.449 30.061 -28.854 1.00 69.44 92 LEU A O 1
ATOM 736 N N . MET A 1 93 ? 25.178 28.881 -26.960 1.00 66.75 93 MET A N 1
ATOM 737 C CA . MET A 1 93 ? 23.782 28.549 -27.213 1.00 66.75 93 MET A CA 1
ATOM 738 C C . MET A 1 93 ? 23.010 29.863 -27.158 1.00 66.75 93 MET A C 1
ATOM 740 O O . MET A 1 93 ? 22.892 30.478 -26.098 1.00 66.75 93 MET A O 1
ATOM 744 N N . ARG A 1 94 ? 22.531 30.335 -28.314 1.00 65.06 94 ARG A N 1
ATOM 745 C CA . ARG A 1 94 ? 21.548 31.415 -28.333 1.00 65.06 94 ARG A CA 1
ATOM 746 C C . ARG A 1 94 ? 20.332 30.893 -27.565 1.00 65.06 94 ARG A C 1
ATOM 748 O O . ARG A 1 94 ? 19.841 29.830 -27.942 1.00 65.06 94 ARG A O 1
ATOM 755 N N . PRO A 1 95 ? 19.861 31.579 -26.510 1.00 64.94 95 PRO A N 1
ATOM 756 C CA . PRO A 1 95 ? 18.575 31.232 -25.928 1.00 64.94 95 PRO A CA 1
ATOM 757 C C . PRO A 1 95 ? 17.549 31.328 -27.055 1.00 64.94 95 PRO A C 1
ATOM 759 O O . PRO A 1 95 ? 17.495 32.351 -27.744 1.00 64.94 95 PRO A O 1
ATOM 762 N N . GLU A 1 96 ? 16.810 30.249 -27.315 1.00 70.38 96 GLU A N 1
ATOM 763 C CA . GLU A 1 96 ? 15.772 30.318 -28.336 1.00 70.38 96 GLU A CA 1
ATOM 764 C C . GLU A 1 96 ? 14.777 31.432 -27.961 1.00 70.38 96 GLU A C 1
ATOM 766 O O . GLU A 1 96 ? 14.539 31.686 -26.778 1.00 70.38 96 GLU A O 1
ATOM 771 N N . PRO A 1 97 ? 14.239 32.184 -28.931 1.00 63.22 97 PRO A N 1
ATOM 772 C CA . PRO A 1 97 ? 13.240 33.203 -28.645 1.00 63.22 97 PRO A CA 1
ATOM 773 C C . PRO A 1 97 ? 11.954 32.521 -28.155 1.00 63.22 97 PRO A C 1
ATOM 775 O O . PRO A 1 97 ? 11.178 31.988 -28.942 1.00 63.22 97 PRO A O 1
ATOM 778 N N . PHE A 1 98 ? 11.739 32.501 -26.839 1.00 65.69 98 PHE A N 1
ATOM 779 C CA . PHE A 1 98 ? 10.630 31.771 -26.225 1.00 65.69 98 PHE A CA 1
ATOM 780 C C . PHE A 1 98 ? 9.400 32.657 -26.012 1.00 65.69 98 PHE A C 1
ATOM 782 O O . PHE A 1 98 ? 9.483 33.718 -25.394 1.00 65.69 98 PHE A O 1
ATOM 789 N N . ASN A 1 99 ? 8.232 32.164 -26.431 1.00 82.62 99 ASN A N 1
ATOM 790 C CA . ASN A 1 99 ? 6.943 32.689 -25.982 1.00 82.62 99 ASN A CA 1
ATOM 791 C C . ASN A 1 99 ? 6.576 32.021 -24.645 1.00 82.62 99 ASN A C 1
ATOM 793 O O . ASN A 1 99 ? 6.340 30.809 -24.632 1.00 82.62 99 ASN A O 1
ATOM 797 N N . PRO A 1 100 ? 6.459 32.772 -23.532 1.00 83.12 100 PRO A N 1
ATOM 798 C CA . PRO A 1 100 ? 6.133 32.204 -22.219 1.00 83.12 100 PRO A CA 1
ATOM 799 C C . PRO A 1 100 ? 4.835 31.388 -22.219 1.00 83.12 100 PRO A C 1
ATOM 801 O O . PRO A 1 100 ? 4.736 30.368 -21.546 1.00 83.12 100 PRO A O 1
ATOM 804 N N . VAL A 1 101 ? 3.857 31.800 -23.030 1.00 87.44 101 VAL A N 1
ATOM 805 C CA . VAL A 1 101 ? 2.566 31.112 -23.174 1.00 87.44 101 VAL A CA 1
ATOM 806 C C . VAL A 1 101 ? 2.722 29.737 -23.828 1.00 87.44 101 VAL A C 1
ATOM 808 O O . VAL A 1 101 ? 2.113 28.776 -23.370 1.00 87.44 101 VAL A O 1
ATOM 811 N N . LEU A 1 102 ? 3.561 29.622 -24.865 1.00 87.12 102 LEU A N 1
ATOM 812 C CA . LEU A 1 102 ? 3.815 28.338 -25.526 1.00 87.12 102 LEU A CA 1
ATOM 813 C C . LEU A 1 102 ? 4.545 27.371 -24.594 1.00 87.12 102 LEU A C 1
ATOM 815 O O . LEU A 1 102 ? 4.236 26.191 -24.609 1.00 87.12 102 LEU A O 1
ATOM 819 N N . ARG A 1 103 ? 5.439 27.869 -23.734 1.00 85.88 103 ARG A N 1
ATOM 820 C CA . ARG A 1 103 ? 6.123 27.041 -22.735 1.00 85.88 103 ARG A CA 1
ATOM 821 C C . ARG A 1 103 ? 5.158 26.458 -21.704 1.00 85.88 103 ARG A C 1
ATOM 823 O O . ARG A 1 103 ? 5.234 25.275 -21.409 1.00 85.88 103 ARG A O 1
ATOM 830 N N . VAL A 1 104 ? 4.244 27.274 -21.175 1.00 90.38 104 VAL A N 1
ATOM 831 C CA . VAL A 1 104 ? 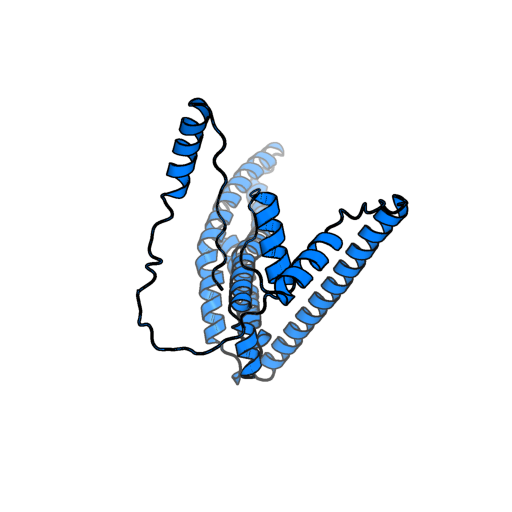3.225 26.779 -20.235 1.00 90.38 104 VAL A CA 1
ATOM 832 C C . VAL A 1 104 ? 2.323 25.750 -20.921 1.00 90.38 104 VAL A C 1
ATOM 834 O O . VAL A 1 104 ? 2.005 24.727 -20.325 1.00 90.38 104 VAL A O 1
ATOM 837 N N . LEU A 1 105 ? 1.940 25.986 -22.180 1.00 93.19 105 LEU A N 1
ATOM 838 C CA . LEU A 1 105 ? 1.162 25.019 -22.957 1.00 93.19 105 LEU A CA 1
ATOM 839 C C . LEU A 1 105 ? 1.927 23.716 -23.219 1.00 93.19 105 LEU A C 1
ATOM 841 O O . LEU A 1 105 ? 1.312 22.655 -23.172 1.00 93.19 105 LEU A O 1
ATOM 845 N N . ASP A 1 106 ? 3.234 23.784 -23.465 1.00 92.19 106 ASP A N 1
ATOM 846 C CA . ASP A 1 106 ? 4.080 22.612 -23.703 1.00 92.19 106 ASP A CA 1
ATOM 847 C C . ASP A 1 106 ? 4.282 21.798 -22.416 1.00 92.19 106 ASP A C 1
ATOM 849 O O . ASP A 1 106 ? 4.010 20.602 -22.399 1.00 92.19 106 ASP A O 1
ATOM 853 N N . GLU A 1 107 ? 4.605 22.455 -21.296 1.00 92.25 107 GLU A N 1
ATOM 854 C CA . GLU A 1 107 ? 4.727 21.808 -19.979 1.00 92.25 107 GLU A CA 1
ATOM 855 C C . GLU A 1 107 ? 3.400 21.150 -19.548 1.00 92.25 107 GLU A C 1
ATOM 857 O O . GLU A 1 107 ? 3.377 20.008 -19.077 1.00 92.25 107 GLU A O 1
ATOM 862 N N . VAL A 1 108 ? 2.266 21.833 -19.752 1.00 95.88 108 VAL A N 1
ATOM 863 C CA . VAL A 1 108 ? 0.932 21.274 -19.467 1.00 95.88 108 VAL A CA 1
ATOM 864 C C . VAL A 1 108 ? 0.589 20.140 -20.436 1.00 95.88 108 VAL A C 1
ATOM 866 O O . VAL A 1 108 ? 0.014 19.131 -20.017 1.00 95.88 108 VAL A O 1
ATOM 869 N N . GLY A 1 109 ? 0.935 20.275 -21.717 1.00 95.81 109 GLY A N 1
ATOM 870 C CA . GLY A 1 109 ? 0.728 19.252 -22.739 1.00 95.81 109 GLY A CA 1
ATOM 871 C C . GLY A 1 109 ? 1.500 17.972 -22.427 1.00 95.81 109 GLY A C 1
ATOM 872 O O . GLY A 1 109 ? 0.915 16.885 -22.413 1.00 95.81 109 GLY A O 1
ATOM 873 N N . GLU A 1 110 ? 2.780 18.098 -22.083 1.00 96.00 110 GLU A N 1
ATOM 874 C CA . GLU A 1 110 ? 3.636 16.985 -21.679 1.00 96.00 110 GLU A CA 1
ATOM 875 C C . GLU A 1 110 ? 3.098 16.307 -20.410 1.00 96.00 110 GLU A C 1
ATOM 877 O O . GLU A 1 110 ? 2.885 15.089 -20.404 1.00 96.00 110 GLU A O 1
ATOM 882 N N . ALA A 1 111 ? 2.769 17.086 -19.372 1.00 95.81 111 ALA A N 1
ATOM 883 C CA . ALA A 1 111 ? 2.186 16.560 -18.138 1.00 95.81 111 ALA A CA 1
ATOM 884 C C . ALA A 1 111 ? 0.867 15.811 -18.395 1.00 95.81 111 ALA A C 1
ATOM 886 O O . ALA A 1 111 ? 0.636 14.735 -17.836 1.00 95.81 111 ALA A O 1
ATOM 887 N N . THR A 1 112 ? 0.024 16.338 -19.287 1.00 97.38 112 THR A N 1
ATOM 888 C CA . THR A 1 112 ? -1.250 15.714 -19.670 1.00 97.38 112 THR A CA 1
ATOM 889 C C . THR A 1 112 ? -1.025 14.385 -20.389 1.00 97.38 112 THR A C 1
ATOM 891 O O . THR A 1 112 ? -1.679 13.389 -20.071 1.00 97.38 112 THR A O 1
ATOM 894 N N . ILE A 1 113 ? -0.074 14.328 -21.325 1.00 97.25 113 ILE A N 1
ATOM 895 C CA . ILE A 1 113 ? 0.262 13.096 -22.053 1.00 97.25 113 ILE A CA 1
ATOM 896 C C . ILE A 1 113 ? 0.843 12.044 -21.098 1.00 97.25 113 ILE A C 1
ATOM 898 O O . ILE A 1 113 ? 0.468 10.869 -21.180 1.00 97.25 113 ILE A O 1
ATOM 902 N N . ILE A 1 114 ? 1.718 12.444 -20.170 1.00 97.19 114 ILE A N 1
ATOM 903 C CA . ILE A 1 114 ? 2.282 11.552 -19.146 1.00 97.19 114 ILE A CA 1
ATOM 904 C C . ILE A 1 114 ? 1.172 11.005 -18.246 1.00 97.19 114 ILE A C 1
ATOM 906 O O . ILE A 1 114 ? 1.102 9.789 -18.028 1.00 97.19 114 ILE A O 1
ATOM 910 N N . ALA A 1 115 ? 0.274 11.867 -17.766 1.00 96.81 115 ALA A N 1
ATOM 911 C CA . ALA A 1 115 ? -0.857 11.461 -16.939 1.00 96.81 115 ALA A CA 1
ATOM 912 C C . ALA A 1 115 ? -1.770 10.474 -17.684 1.00 96.81 115 ALA A C 1
ATOM 914 O O . ALA A 1 115 ? -2.095 9.416 -17.144 1.00 96.81 115 ALA A O 1
ATOM 915 N N . ALA A 1 116 ? -2.111 10.754 -18.946 1.00 97.31 116 ALA A N 1
ATOM 916 C CA . ALA A 1 116 ? -2.954 9.885 -19.767 1.00 97.31 116 ALA A CA 1
ATOM 917 C C . ALA A 1 116 ? -2.319 8.504 -20.005 1.00 97.31 116 ALA A C 1
ATOM 919 O O . ALA A 1 116 ? -2.974 7.474 -19.826 1.00 97.31 116 ALA A O 1
ATOM 920 N N . ARG A 1 117 ? -1.025 8.458 -20.351 1.00 97.06 117 ARG A N 1
ATOM 921 C CA . ARG A 1 117 ? -0.289 7.192 -20.524 1.00 97.06 117 ARG A CA 1
ATOM 922 C C . ARG A 1 117 ? -0.201 6.403 -19.218 1.00 97.06 117 ARG A C 1
ATOM 924 O O . ARG A 1 117 ? -0.390 5.188 -19.228 1.00 97.06 117 ARG A O 1
ATOM 931 N N . THR A 1 118 ? 0.027 7.087 -18.099 1.00 96.25 118 THR A N 1
ATOM 932 C CA . THR A 1 118 ? 0.056 6.469 -16.764 1.00 96.25 118 THR A CA 1
ATOM 933 C C . THR A 1 118 ? -1.304 5.871 -16.411 1.00 96.25 118 THR A C 1
ATOM 935 O O . THR A 1 118 ? -1.376 4.714 -15.998 1.00 96.25 118 THR A O 1
ATOM 938 N N . MET A 1 119 ? -2.391 6.605 -16.661 1.00 96.69 119 MET A N 1
ATOM 939 C CA . MET A 1 119 ? -3.766 6.145 -16.443 1.00 96.69 119 MET A CA 1
ATOM 940 C C . MET A 1 119 ? -4.076 4.870 -17.244 1.00 96.69 119 MET A C 1
ATOM 942 O O . MET A 1 119 ? -4.599 3.900 -16.692 1.00 96.69 119 MET A O 1
ATOM 946 N N . LEU A 1 120 ? -3.701 4.832 -18.529 1.00 96.62 120 LEU A N 1
ATOM 947 C CA . LEU A 1 120 ? -3.849 3.642 -19.377 1.00 96.62 120 LEU A CA 1
ATOM 948 C C . LEU A 1 120 ? -3.008 2.459 -18.872 1.00 96.62 120 LEU A C 1
ATOM 950 O O . LEU A 1 120 ? -3.462 1.312 -18.909 1.00 96.62 120 LEU A O 1
ATOM 954 N N . GLY A 1 121 ? -1.806 2.728 -18.355 1.00 95.56 121 GLY A N 1
ATOM 955 C CA . GLY A 1 121 ? -0.967 1.728 -17.696 1.00 95.56 121 GLY A CA 1
ATOM 956 C C . GLY A 1 121 ? -1.629 1.137 -16.448 1.00 95.56 121 GLY A C 1
ATOM 957 O O . GLY A 1 121 ? -1.675 -0.086 -16.303 1.00 95.56 121 GLY A O 1
ATOM 958 N N . LEU A 1 122 ? -2.206 1.979 -15.583 1.00 94.81 122 LEU A N 1
ATOM 959 C CA . LEU A 1 122 ? -2.958 1.536 -14.402 1.00 94.81 122 LEU A CA 1
ATOM 960 C C . LEU A 1 122 ? -4.173 0.691 -14.794 1.00 94.81 122 LEU A C 1
ATOM 962 O O . LEU A 1 122 ? -4.405 -0.358 -14.192 1.00 94.81 122 LEU A O 1
ATOM 966 N N . LEU A 1 123 ? -4.918 1.105 -15.822 1.00 96.19 123 LEU A N 1
ATOM 967 C CA . LEU A 1 123 ? -6.065 0.346 -16.321 1.00 96.19 123 LEU A CA 1
ATOM 968 C C . LEU A 1 123 ? -5.640 -1.029 -16.855 1.00 96.19 123 LEU A C 1
ATOM 970 O O . LEU A 1 123 ? -6.279 -2.036 -16.555 1.00 96.19 123 LEU A O 1
ATOM 974 N N . SER A 1 124 ? -4.524 -1.086 -17.583 1.00 95.62 124 SER A N 1
ATOM 975 C CA . SER A 1 124 ? -3.949 -2.341 -18.085 1.00 95.62 124 SER A CA 1
ATOM 976 C C . SER A 1 124 ? -3.511 -3.263 -16.941 1.00 95.62 124 SER A C 1
ATOM 978 O O . SER A 1 124 ? -3.776 -4.466 -16.968 1.00 95.62 124 SER A O 1
ATOM 980 N N . PHE A 1 125 ? -2.889 -2.704 -15.900 1.00 94.12 125 PHE A N 1
ATOM 981 C CA . PHE A 1 125 ? -2.497 -3.445 -14.701 1.00 94.12 125 PHE A CA 1
ATOM 982 C C . PHE A 1 125 ? -3.712 -3.989 -13.938 1.00 94.12 125 PHE A C 1
ATOM 984 O O . PHE A 1 125 ? -3.726 -5.157 -13.547 1.00 94.12 125 PHE A O 1
ATOM 991 N N . PHE A 1 126 ? -4.759 -3.178 -13.781 1.00 94.62 126 PHE A N 1
ATOM 992 C CA . PHE A 1 126 ? -6.014 -3.610 -13.171 1.00 94.62 126 PHE A CA 1
ATOM 993 C C . PHE A 1 126 ? -6.689 -4.719 -13.990 1.00 94.62 126 PHE A C 1
ATOM 995 O O . PHE A 1 126 ? -7.106 -5.734 -13.432 1.00 94.62 126 PHE A O 1
ATOM 1002 N N . GLY A 1 127 ? -6.709 -4.589 -15.320 1.00 94.75 127 GLY A N 1
ATOM 1003 C CA . GLY A 1 127 ? -7.171 -5.640 -16.229 1.00 94.75 127 GLY A CA 1
ATOM 1004 C C . GLY A 1 127 ? -6.395 -6.950 -16.056 1.00 94.75 127 GLY A C 1
ATOM 1005 O O . GLY A 1 127 ? -7.002 -8.015 -15.949 1.00 94.75 127 GLY A O 1
ATOM 1006 N N . ALA A 1 128 ? -5.067 -6.887 -15.929 1.00 92.31 128 ALA A N 1
ATOM 1007 C CA . ALA A 1 128 ? -4.236 -8.062 -15.667 1.00 92.31 128 ALA A CA 1
ATOM 1008 C C . ALA A 1 128 ? -4.539 -8.713 -14.304 1.00 92.31 128 ALA A C 1
ATOM 1010 O O . ALA A 1 128 ? -4.562 -9.941 -14.206 1.00 92.31 128 ALA A O 1
ATOM 1011 N N . ILE A 1 129 ? -4.818 -7.917 -13.264 1.00 93.56 129 ILE A N 1
ATOM 1012 C CA . ILE A 1 129 ? -5.263 -8.424 -11.956 1.00 93.56 129 ILE A CA 1
ATOM 1013 C C . ILE A 1 129 ? -6.609 -9.138 -12.080 1.00 93.56 129 ILE A C 1
ATOM 1015 O O . ILE A 1 129 ? -6.759 -10.231 -11.533 1.00 93.56 129 ILE A O 1
ATOM 1019 N N . LEU A 1 130 ? -7.580 -8.557 -12.790 1.00 93.50 130 LEU A N 1
ATOM 1020 C CA . LEU A 1 130 ? -8.895 -9.173 -12.992 1.00 93.50 130 LEU A CA 1
ATOM 1021 C C . LEU A 1 130 ? -8.779 -10.505 -13.736 1.00 93.50 130 LEU A C 1
ATOM 1023 O O . LEU A 1 130 ? -9.317 -11.512 -13.278 1.00 93.50 130 LEU A O 1
ATOM 1027 N N . ILE A 1 131 ? -8.022 -10.530 -14.836 1.00 91.88 131 ILE A N 1
ATOM 1028 C CA . ILE A 1 131 ? -7.767 -11.748 -15.613 1.00 91.88 131 ILE A CA 1
ATOM 1029 C C . ILE A 1 131 ? -7.049 -12.793 -14.751 1.00 91.88 131 ILE A C 1
ATOM 1031 O O . ILE A 1 131 ? -7.449 -13.955 -14.746 1.00 91.88 131 ILE A O 1
ATOM 1035 N N . GLY A 1 132 ? -6.034 -12.392 -13.979 1.00 87.44 132 GLY A N 1
ATOM 1036 C CA . GLY A 1 132 ? -5.319 -13.286 -13.065 1.00 87.44 132 GLY A CA 1
ATOM 1037 C C . GLY A 1 132 ? -6.220 -13.841 -11.959 1.00 87.44 132 GLY A C 1
ATOM 1038 O O . GLY A 1 132 ? -6.188 -15.034 -11.667 1.00 87.44 132 GLY A O 1
ATOM 1039 N N . THR A 1 133 ? -7.078 -13.002 -11.378 1.00 88.81 133 THR A N 1
ATOM 1040 C CA . THR A 1 133 ? -8.057 -13.419 -10.362 1.00 88.81 133 THR A CA 1
ATOM 1041 C C . THR A 1 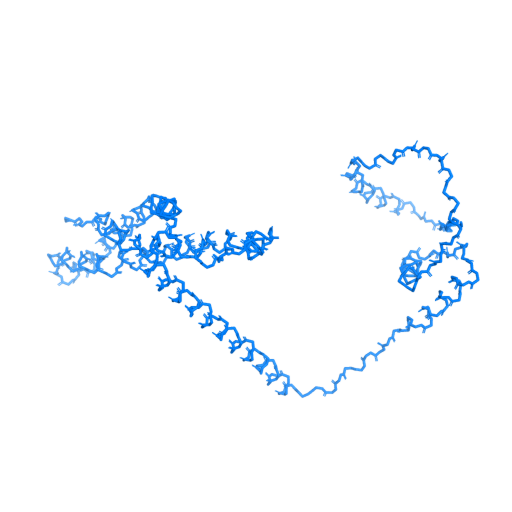133 ? -9.034 -14.433 -10.953 1.00 88.81 133 THR A C 1
ATOM 1043 O O . THR A 1 133 ? -9.271 -15.487 -10.367 1.00 88.81 133 THR A O 1
ATOM 1046 N N . TRP A 1 134 ? -9.551 -14.159 -12.152 1.00 89.62 134 TRP A N 1
ATOM 1047 C CA . TRP A 1 134 ? -10.447 -15.062 -12.870 1.00 89.62 134 TRP A CA 1
ATOM 1048 C C . TRP A 1 134 ? -9.780 -16.395 -13.243 1.00 89.62 134 TRP A C 1
ATOM 1050 O O . TRP A 1 134 ? -10.383 -17.458 -13.081 1.00 89.62 134 TRP A O 1
ATOM 1060 N N . SER A 1 135 ? -8.521 -16.353 -13.688 1.00 86.38 135 SER A N 1
ATOM 1061 C CA . SER A 1 135 ? -7.682 -17.526 -13.976 1.00 86.38 135 SER A CA 1
ATOM 1062 C C . SER A 1 135 ? -7.537 -18.427 -12.744 1.00 86.38 135 SER A C 1
ATOM 1064 O O . SER A 1 135 ? -7.789 -19.633 -12.818 1.00 86.38 135 SER A O 1
ATOM 1066 N N . VAL A 1 136 ? -7.233 -17.834 -11.585 1.00 85.19 136 VAL A N 1
ATOM 1067 C CA . VAL A 1 136 ? -7.116 -18.549 -10.305 1.00 85.19 136 VAL A CA 1
ATOM 1068 C C . VAL A 1 136 ? -8.444 -19.166 -9.870 1.00 85.19 136 VAL A C 1
ATOM 1070 O O . VAL A 1 136 ? -8.459 -20.323 -9.453 1.00 85.19 136 VAL A O 1
ATOM 1073 N N . ILE A 1 137 ? -9.558 -18.439 -10.003 1.00 85.81 137 ILE A N 1
ATOM 1074 C CA . ILE A 1 137 ? -10.895 -18.960 -9.674 1.00 85.81 137 ILE A CA 1
ATOM 1075 C C . ILE A 1 137 ? -11.236 -20.171 -10.550 1.00 85.81 137 ILE A C 1
ATOM 1077 O O . ILE A 1 137 ? -11.763 -21.164 -10.049 1.00 85.81 137 ILE A O 1
ATOM 1081 N N . ARG A 1 138 ? -10.913 -20.124 -11.849 1.00 87.12 138 ARG A N 1
ATOM 1082 C CA . ARG A 1 138 ? -11.146 -21.252 -12.763 1.00 87.12 138 ARG A CA 1
ATOM 1083 C C . ARG A 1 138 ? -10.219 -22.438 -12.516 1.00 87.12 138 ARG A C 1
ATOM 1085 O O . ARG A 1 138 ? -10.608 -23.563 -12.818 1.00 87.12 138 ARG A O 1
ATOM 1092 N N . ASN A 1 139 ? -9.006 -22.216 -12.011 1.00 82.25 139 ASN A N 1
ATOM 1093 C CA . ASN A 1 139 ? -8.030 -23.284 -11.812 1.00 82.25 139 ASN A CA 1
ATOM 1094 C C . ASN A 1 139 ? -7.339 -23.213 -10.433 1.00 82.25 139 ASN A C 1
ATOM 1096 O O . ASN A 1 139 ? -6.129 -22.971 -10.342 1.00 82.25 139 ASN A O 1
ATOM 1100 N N . PRO A 1 140 ? -8.079 -23.482 -9.338 1.00 77.00 140 PRO A N 1
ATOM 1101 C CA . PRO A 1 140 ? -7.617 -23.246 -7.967 1.00 77.00 140 PRO A CA 1
ATOM 1102 C C . PRO A 1 140 ? -6.425 -24.120 -7.555 1.00 77.00 140 PRO A C 1
ATOM 1104 O O . PRO A 1 140 ? -5.683 -23.764 -6.645 1.00 77.00 140 PRO A O 1
ATOM 1107 N N . ARG A 1 141 ? -6.167 -25.236 -8.252 1.00 72.44 141 ARG A N 1
ATOM 1108 C CA . ARG A 1 141 ? -5.002 -26.104 -7.990 1.00 72.44 141 ARG A CA 1
ATOM 1109 C C . ARG A 1 141 ? -3.655 -25.447 -8.297 1.00 72.44 141 ARG A C 1
ATOM 1111 O O . ARG A 1 141 ? -2.645 -25.875 -7.750 1.00 72.44 141 ARG A O 1
ATOM 1118 N N . ARG A 1 142 ? -3.619 -24.418 -9.151 1.00 70.25 142 ARG A N 1
ATOM 1119 C CA . ARG A 1 142 ? -2.391 -23.651 -9.433 1.00 70.25 142 ARG A CA 1
ATOM 1120 C C . ARG A 1 142 ? -2.094 -22.602 -8.360 1.00 70.25 142 ARG A C 1
ATOM 1122 O O . ARG A 1 142 ? -1.025 -21.995 -8.368 1.00 70.25 142 ARG A O 1
ATOM 1129 N N . PHE A 1 143 ? -3.028 -22.384 -7.436 1.00 74.75 143 PHE A N 1
ATOM 1130 C CA . PHE A 1 143 ? -2.947 -21.312 -6.465 1.00 74.75 143 PHE A CA 1
ATOM 1131 C C . PHE A 1 143 ? -2.180 -21.727 -5.207 1.00 74.75 143 PHE A C 1
ATOM 1133 O O . PHE A 1 143 ? -2.497 -22.708 -4.535 1.00 74.75 143 PHE A O 1
ATOM 1140 N N . ARG A 1 144 ? -1.160 -20.943 -4.855 1.00 78.69 144 ARG A N 1
ATOM 1141 C CA . ARG A 1 144 ? -0.295 -21.204 -3.699 1.00 78.69 144 ARG A CA 1
ATOM 1142 C C . ARG A 1 144 ? -0.927 -20.621 -2.434 1.00 78.69 144 ARG A C 1
ATOM 1144 O O . ARG A 1 144 ? -0.522 -19.553 -1.983 1.00 78.69 144 ARG A O 1
ATOM 1151 N N . ILE A 1 145 ? -1.891 -21.331 -1.845 1.00 79.62 145 ILE A N 1
ATOM 1152 C CA . ILE A 1 145 ? -2.600 -20.905 -0.617 1.00 79.62 145 ILE A CA 1
ATOM 1153 C C . ILE A 1 145 ? -1.617 -20.543 0.509 1.00 79.62 145 ILE A C 1
ATOM 1155 O O . ILE A 1 145 ? -1.794 -19.531 1.184 1.00 79.62 145 ILE A O 1
ATOM 1159 N N . ASN A 1 146 ? -0.522 -21.296 0.643 1.00 84.62 146 ASN A N 1
ATOM 1160 C CA . ASN A 1 146 ? 0.523 -21.032 1.637 1.00 84.62 146 ASN A CA 1
ATOM 1161 C C . ASN A 1 146 ? 1.103 -19.613 1.517 1.00 84.62 146 ASN A C 1
ATOM 1163 O O . ASN A 1 146 ? 1.373 -18.974 2.530 1.00 84.62 146 ASN A O 1
ATOM 1167 N N . ALA A 1 147 ? 1.241 -19.090 0.291 1.00 83.94 147 ALA A N 1
ATOM 1168 C CA . ALA A 1 147 ? 1.715 -17.727 0.073 1.00 83.94 147 ALA A CA 1
ATOM 1169 C C . ALA A 1 147 ? 0.708 -16.690 0.590 1.00 83.94 147 ALA A C 1
ATOM 1171 O O . ALA A 1 147 ? 1.120 -15.654 1.102 1.00 83.94 147 ALA A O 1
ATOM 1172 N N . VAL A 1 148 ? -0.597 -16.962 0.503 1.00 85.38 148 VAL A N 1
ATOM 1173 C CA . VAL A 1 148 ? -1.637 -16.075 1.046 1.00 85.38 148 VAL A CA 1
ATOM 1174 C C . VAL A 1 148 ? -1.610 -16.080 2.569 1.00 85.38 148 VAL A C 1
ATOM 1176 O O . VAL A 1 148 ? -1.614 -15.011 3.170 1.00 85.38 148 VAL A O 1
ATOM 1179 N N . ILE A 1 149 ? -1.517 -17.257 3.195 1.00 86.81 149 ILE A N 1
ATOM 1180 C CA . ILE A 1 149 ? -1.463 -17.401 4.662 1.00 86.81 149 ILE A CA 1
ATOM 1181 C C . ILE A 1 149 ? -0.276 -16.621 5.240 1.00 86.81 149 ILE A C 1
ATOM 1183 O O . ILE A 1 149 ? -0.430 -15.863 6.196 1.00 86.81 149 ILE A O 1
ATOM 1187 N N . GLN A 1 150 ? 0.888 -16.708 4.595 1.00 87.69 150 GLN A N 1
ATOM 1188 C CA . GLN A 1 150 ? 2.062 -15.930 4.995 1.00 87.69 150 GLN A CA 1
ATOM 1189 C C . GLN A 1 150 ? 1.815 -14.413 4.941 1.00 87.69 150 GLN A C 1
ATOM 1191 O O . GLN A 1 150 ? 2.320 -13.656 5.772 1.00 87.69 150 GLN A O 1
ATOM 1196 N N . ARG A 1 151 ? 1.032 -13.940 3.960 1.00 89.88 151 ARG A N 1
ATOM 1197 C CA . ARG A 1 151 ? 0.645 -12.524 3.868 1.00 89.88 151 ARG A CA 1
ATOM 1198 C C . ARG A 1 151 ? -0.439 -12.157 4.877 1.00 89.88 151 ARG A C 1
ATOM 1200 O O . ARG A 1 151 ? -0.384 -11.043 5.388 1.00 89.88 151 ARG A O 1
ATOM 1207 N N . PHE A 1 152 ? -1.356 -13.065 5.211 1.00 88.50 152 PHE A N 1
ATOM 1208 C CA . PHE A 1 152 ? -2.341 -12.863 6.276 1.00 88.50 152 PHE A CA 1
ATOM 1209 C C . PHE A 1 152 ? -1.660 -12.552 7.607 1.00 88.50 152 PHE A C 1
ATOM 1211 O O . PHE A 1 152 ? -1.990 -11.550 8.231 1.00 88.50 152 PHE A O 1
ATOM 1218 N N . GLU A 1 153 ? -0.664 -13.333 8.017 1.00 86.88 153 GLU A N 1
ATOM 1219 C CA . GLU A 1 153 ? 0.054 -13.075 9.270 1.00 86.88 153 GLU A CA 1
ATOM 1220 C C . GLU A 1 153 ? 0.709 -11.681 9.274 1.00 86.88 153 GLU A C 1
ATOM 1222 O O . GLU A 1 153 ? 0.546 -10.881 10.197 1.00 86.88 153 GLU A O 1
ATOM 1227 N N . LEU A 1 154 ? 1.395 -11.340 8.183 1.00 83.50 154 LEU A N 1
ATOM 1228 C CA . LEU A 1 154 ? 2.110 -10.073 8.046 1.00 83.50 154 LEU A CA 1
ATOM 1229 C C . LEU A 1 154 ? 1.178 -8.852 8.022 1.00 83.50 154 LEU A C 1
ATOM 1231 O O . LEU A 1 154 ? 1.512 -7.816 8.610 1.00 83.50 154 LEU A O 1
ATOM 1235 N N . VAL A 1 155 ? 0.043 -8.957 7.328 1.00 86.00 155 VAL A N 1
ATOM 1236 C CA . VAL A 1 155 ? -0.940 -7.875 7.178 1.00 86.00 155 VAL A CA 1
ATOM 1237 C C . VAL A 1 155 ? -1.824 -7.770 8.406 1.00 86.00 155 VAL A C 1
ATOM 1239 O O . VAL A 1 155 ? -2.000 -6.666 8.896 1.00 86.00 155 VAL A O 1
ATOM 1242 N N . GLY A 1 156 ? -2.355 -8.883 8.902 1.00 84.62 156 GLY A N 1
ATOM 1243 C CA . GLY A 1 156 ? -3.304 -8.907 10.007 1.00 84.62 156 GLY A CA 1
ATOM 1244 C C . GLY A 1 156 ? -2.636 -8.845 11.365 1.00 84.62 156 GLY A C 1
ATOM 1245 O O . GLY A 1 156 ? -2.805 -7.856 12.065 1.00 84.62 156 GLY A O 1
ATOM 1246 N N . VAL A 1 157 ? -1.836 -9.853 11.734 1.00 85.06 157 VAL A N 1
ATOM 1247 C CA . VAL A 1 157 ? -1.297 -9.982 13.105 1.00 85.06 157 VAL A CA 1
ATOM 1248 C C . VAL A 1 157 ? -0.483 -8.755 13.497 1.00 85.06 157 VAL A C 1
ATOM 1250 O O . VAL A 1 157 ? -0.688 -8.177 14.561 1.00 85.06 157 VAL A O 1
ATOM 1253 N N . LYS A 1 158 ? 0.384 -8.282 12.599 1.00 84.50 158 LYS A N 1
ATOM 1254 C CA . LYS A 1 158 ? 1.170 -7.068 12.860 1.00 84.50 158 LYS A CA 1
ATOM 1255 C C . LYS A 1 158 ? 0.343 -5.777 12.815 1.00 84.50 158 LYS A C 1
ATOM 1257 O O . LYS A 1 158 ? 0.768 -4.789 13.405 1.00 84.50 158 LYS A O 1
ATOM 1262 N N . ALA A 1 159 ? -0.792 -5.748 12.111 1.00 86.94 159 ALA A N 1
ATOM 1263 C CA . ALA A 1 159 ? -1.674 -4.581 12.118 1.00 86.94 159 ALA A CA 1
ATOM 1264 C C . ALA A 1 159 ? -2.607 -4.561 13.331 1.00 86.94 159 ALA A C 1
ATOM 1266 O O . ALA A 1 159 ? -2.922 -3.469 13.784 1.00 86.94 159 ALA A O 1
ATOM 1267 N N . LEU A 1 160 ? -2.999 -5.715 13.887 1.00 89.81 160 LEU A N 1
ATOM 1268 C CA . LEU A 1 160 ? -3.909 -5.807 15.038 1.00 89.81 160 LEU A CA 1
ATOM 1269 C C . LEU A 1 160 ? -3.450 -4.927 16.201 1.00 89.81 160 LEU A C 1
ATOM 1271 O O . LEU A 1 160 ? -4.246 -4.161 16.732 1.00 89.81 160 LEU A O 1
ATOM 1275 N N . PHE A 1 161 ? -2.163 -4.979 16.550 1.00 89.31 161 PHE A N 1
ATOM 1276 C CA . PHE A 1 161 ? -1.624 -4.173 17.645 1.00 89.31 161 PHE A CA 1
ATOM 1277 C C . PHE A 1 161 ? -1.780 -2.666 17.391 1.00 89.31 161 PHE A C 1
ATOM 1279 O O . PHE A 1 161 ? -2.268 -1.940 18.251 1.00 89.31 161 PHE A O 1
ATOM 1286 N N . ILE A 1 162 ? -1.421 -2.198 16.190 1.00 91.31 162 ILE A N 1
ATOM 1287 C CA . ILE A 1 162 ? -1.479 -0.771 15.841 1.00 91.31 162 ILE A CA 1
ATOM 1288 C C . ILE A 1 162 ? -2.935 -0.310 15.681 1.00 91.31 162 ILE A C 1
ATOM 1290 O O . ILE A 1 162 ? -3.296 0.742 16.200 1.00 91.31 162 ILE A O 1
ATOM 1294 N N . VAL A 1 163 ? -3.783 -1.099 15.011 1.00 90.69 163 VAL A N 1
ATOM 1295 C CA . VAL A 1 163 ? -5.220 -0.816 14.847 1.00 90.69 163 VAL A CA 1
ATOM 1296 C C . VAL A 1 163 ? -5.903 -0.748 16.207 1.00 90.69 163 VAL A C 1
ATOM 1298 O O . VAL A 1 163 ? -6.622 0.211 16.467 1.00 90.69 163 VAL A O 1
ATOM 1301 N N . GLY A 1 164 ? -5.672 -1.731 17.080 1.00 89.75 164 GLY A N 1
ATOM 1302 C CA . GLY A 1 164 ? -6.273 -1.784 18.411 1.00 89.75 164 GLY A CA 1
ATOM 1303 C C . GLY A 1 164 ? -5.850 -0.602 19.270 1.00 89.75 164 GLY A C 1
ATOM 1304 O O . GLY A 1 164 ? -6.705 0.079 19.829 1.00 89.75 164 GLY A O 1
ATOM 1305 N N . LEU A 1 165 ? -4.550 -0.300 19.300 1.00 91.44 165 LEU A N 1
ATOM 1306 C CA . LEU A 1 165 ? -4.025 0.832 20.058 1.00 91.44 165 LEU A CA 1
ATOM 1307 C C . LEU A 1 165 ? -4.604 2.165 19.565 1.00 91.44 165 LEU A C 1
ATOM 1309 O O . LEU A 1 165 ? -5.078 2.963 20.370 1.00 91.44 165 LEU A O 1
ATOM 1313 N N . MET A 1 166 ? -4.618 2.392 18.249 1.00 90.88 166 MET A N 1
ATOM 1314 C CA . MET A 1 166 ? -5.178 3.618 17.672 1.00 90.88 166 MET A CA 1
ATOM 1315 C C . MET A 1 166 ? -6.682 3.727 17.927 1.00 90.88 166 MET A C 1
ATOM 1317 O O . MET A 1 166 ? -7.154 4.782 18.339 1.00 90.88 166 MET A O 1
ATOM 1321 N N . SER A 1 167 ? -7.429 2.638 17.736 1.00 89.12 167 SER A N 1
ATOM 1322 C CA . SER A 1 167 ? -8.883 2.615 17.949 1.00 89.12 167 SER A CA 1
ATOM 1323 C C . SER A 1 167 ? -9.236 2.885 19.408 1.00 89.12 167 SER A C 1
ATOM 1325 O O . SER A 1 167 ? -10.172 3.631 19.686 1.00 89.12 167 SER A O 1
ATOM 1327 N N . PHE A 1 168 ? -8.450 2.342 20.336 1.00 88.38 168 PHE A N 1
ATOM 1328 C CA . PHE A 1 168 ? -8.614 2.580 21.761 1.00 88.38 168 PHE A CA 1
ATOM 1329 C C . PHE A 1 168 ? -8.372 4.049 22.128 1.00 88.38 168 PHE A C 1
ATOM 1331 O O . PHE A 1 168 ? -9.243 4.690 22.715 1.00 88.38 168 PHE A O 1
ATOM 1338 N N . LEU A 1 169 ? -7.221 4.606 21.734 1.00 91.31 169 LEU A N 1
ATOM 1339 C CA . LEU A 1 169 ? -6.864 5.994 22.043 1.00 91.31 169 LEU A CA 1
ATOM 1340 C C . LEU A 1 169 ? -7.853 6.989 21.425 1.00 91.31 169 LEU A C 1
ATOM 1342 O O . LEU A 1 169 ? -8.336 7.889 22.111 1.00 91.31 169 LEU A O 1
ATOM 1346 N N . ILE A 1 170 ? -8.194 6.803 20.148 1.00 89.38 170 ILE A N 1
ATOM 1347 C CA . ILE A 1 170 ? -9.160 7.654 19.445 1.00 89.38 170 ILE A CA 1
ATOM 1348 C C . ILE A 1 170 ? -10.549 7.514 20.075 1.00 89.38 170 ILE A C 1
ATOM 1350 O O . ILE A 1 170 ? -11.237 8.516 20.254 1.00 89.38 170 ILE A O 1
ATOM 1354 N N . GLY A 1 171 ? -10.949 6.299 20.457 1.00 88.69 171 GLY A N 1
ATOM 1355 C CA . GLY A 1 171 ? -12.229 6.052 21.115 1.00 88.69 171 GLY A CA 1
ATOM 1356 C C . GLY A 1 171 ? -12.385 6.842 22.415 1.00 88.69 171 GLY A C 1
ATOM 1357 O O . GLY A 1 171 ? -13.404 7.506 22.586 1.00 88.69 171 GLY A O 1
ATOM 1358 N N . ILE A 1 172 ? -11.360 6.865 23.278 1.00 89.00 172 ILE A N 1
ATOM 1359 C CA . ILE A 1 172 ? -11.377 7.661 24.523 1.00 89.00 172 ILE A CA 1
ATOM 1360 C C . ILE A 1 172 ? -11.515 9.154 24.221 1.00 89.00 172 ILE A C 1
ATOM 1362 O O . ILE A 1 172 ? -12.340 9.835 24.830 1.00 89.00 172 ILE A O 1
ATOM 1366 N N . VAL A 1 173 ? -10.724 9.666 23.274 1.00 90.75 173 VAL A N 1
ATOM 1367 C CA . VAL A 1 173 ? -10.739 11.092 22.912 1.00 90.75 173 VAL A CA 1
ATOM 1368 C C . VAL A 1 173 ? -12.117 11.506 22.396 1.00 90.75 173 VAL A C 1
ATOM 1370 O O . VAL A 1 173 ? -12.648 12.531 22.821 1.00 90.75 173 VAL A O 1
ATOM 1373 N N . ILE A 1 174 ? -12.727 10.700 21.525 1.00 88.81 174 ILE A N 1
ATOM 1374 C CA . ILE A 1 174 ? -14.048 11.004 20.966 1.00 88.81 174 ILE A CA 1
ATOM 1375 C C . ILE A 1 174 ? -15.141 10.864 22.023 1.00 88.81 174 ILE A C 1
ATOM 1377 O O . ILE A 1 174 ? -16.023 11.717 22.081 1.00 88.81 174 ILE A O 1
ATOM 1381 N N . ALA A 1 175 ? -15.084 9.836 22.872 1.00 86.12 175 ALA A N 1
ATOM 1382 C CA . ALA A 1 175 ? -16.036 9.673 23.966 1.00 86.12 175 ALA A CA 1
ATOM 1383 C C . ALA A 1 175 ? -16.012 10.896 24.894 1.00 86.12 175 ALA A C 1
ATOM 1385 O O . ALA A 1 175 ? -17.059 11.475 25.184 1.00 86.12 175 ALA A O 1
ATOM 1386 N N . GLN A 1 176 ? -14.818 11.354 25.281 1.00 88.12 176 GLN A N 1
ATOM 1387 C CA . GLN A 1 176 ? -14.662 12.523 26.141 1.00 88.12 176 GLN A CA 1
ATOM 1388 C C . GLN A 1 176 ? -15.143 13.815 25.458 1.00 88.12 176 GLN A C 1
ATOM 1390 O O . GLN A 1 176 ? -15.908 14.576 26.055 1.00 88.12 176 GLN A O 1
ATOM 1395 N N . GLN A 1 177 ? -14.735 14.070 24.211 1.00 89.75 177 GLN A N 1
ATOM 1396 C CA . GLN A 1 177 ? -15.138 15.278 23.479 1.00 89.75 177 GLN A CA 1
ATOM 1397 C C . GLN A 1 177 ? -16.641 15.305 23.187 1.00 89.75 177 GLN A C 1
ATOM 1399 O O . GLN A 1 177 ? -17.291 16.338 23.364 1.00 89.75 177 GLN A O 1
ATOM 1404 N N . GLY A 1 178 ? -17.209 14.173 22.776 1.00 86.50 178 GLY A N 1
ATOM 1405 C CA . GLY A 1 178 ? -18.623 14.081 22.449 1.00 86.50 178 GLY A CA 1
ATOM 1406 C C . GLY A 1 178 ? -19.523 14.140 23.685 1.00 86.50 178 GLY A C 1
ATOM 1407 O O . GLY A 1 178 ? -20.561 14.795 23.630 1.00 86.50 178 GLY A O 1
ATOM 1408 N N . ALA A 1 179 ? -19.111 13.570 24.825 1.00 86.06 179 ALA A N 1
ATOM 1409 C CA . ALA A 1 179 ? -19.846 13.717 26.086 1.00 86.06 179 ALA A CA 1
ATOM 1410 C C . ALA A 1 179 ? -19.940 15.184 26.524 1.00 86.06 179 ALA A C 1
ATOM 1412 O O . ALA A 1 179 ? -21.022 15.666 26.864 1.00 86.06 179 ALA A O 1
ATOM 1413 N N . VAL A 1 180 ? -18.832 15.930 26.454 1.00 87.75 180 VAL A N 1
ATOM 1414 C CA . VAL A 1 180 ? -18.829 17.370 26.764 1.00 87.75 180 VAL A CA 1
ATOM 1415 C C . VAL A 1 180 ? -19.730 18.143 25.791 1.00 87.75 180 VAL A C 1
ATOM 1417 O O . VAL A 1 180 ? -20.501 19.003 26.221 1.00 87.75 180 VAL A O 1
ATOM 1420 N N . GLN A 1 181 ? -19.702 17.800 24.499 1.00 87.31 181 GLN A N 1
ATOM 1421 C CA . GLN A 1 181 ? -20.542 18.441 23.484 1.00 87.31 181 GLN A CA 1
ATOM 1422 C C . GLN A 1 181 ? -22.033 18.110 23.589 1.00 87.31 181 GLN A C 1
ATOM 1424 O O . GLN A 1 181 ? -22.834 18.925 23.144 1.00 87.31 181 GLN A O 1
ATOM 1429 N N . LEU A 1 182 ? -22.438 16.965 24.140 1.00 85.06 182 LEU A N 1
ATOM 1430 C CA . LEU A 1 182 ? -23.860 16.628 24.314 1.00 85.06 182 LEU A CA 1
ATOM 1431 C C . LEU A 1 182 ? -24.416 17.093 25.662 1.00 85.06 182 LEU A C 1
ATOM 1433 O O . LEU A 1 182 ? -25.606 17.406 25.752 1.00 85.06 182 LEU A O 1
ATOM 1437 N N . ARG A 1 183 ? -23.560 17.228 26.683 1.00 84.94 183 ARG A N 1
ATOM 1438 C CA . ARG A 1 183 ? -23.922 17.828 27.978 1.00 84.94 183 ARG A CA 1
ATOM 1439 C C . ARG A 1 183 ? -24.450 19.255 27.834 1.00 84.94 183 ARG A C 1
ATOM 1441 O O . ARG A 1 183 ? -25.462 19.582 28.442 1.00 84.94 183 ARG A O 1
ATOM 1448 N N . GLN A 1 184 ? -23.839 20.077 26.980 1.00 85.25 184 GLN A N 1
ATOM 1449 C CA . GLN A 1 184 ? -24.315 21.445 26.695 1.00 85.25 184 GLN A CA 1
ATOM 1450 C C . GLN A 1 184 ? -25.718 21.497 26.055 1.00 85.25 184 GLN A C 1
ATOM 1452 O O . GLN A 1 184 ? -26.387 22.520 26.151 1.00 85.25 184 GLN A O 1
ATOM 1457 N N . PHE A 1 185 ? -26.191 20.402 25.448 1.00 84.62 185 PHE A N 1
ATOM 1458 C CA . PHE A 1 185 ? -27.546 20.286 24.893 1.00 84.62 185 PHE A CA 1
ATOM 1459 C C . PHE A 1 185 ? -28.519 19.542 25.824 1.00 84.62 185 PHE A C 1
ATOM 1461 O O . PHE A 1 185 ? -29.649 19.263 25.428 1.00 84.62 185 PHE A O 1
ATOM 1468 N N . GLY A 1 186 ? -28.095 19.174 27.040 1.00 83.12 186 GLY A N 1
ATOM 1469 C CA . GLY A 1 186 ? -28.897 18.369 27.969 1.00 83.12 186 GLY A CA 1
ATOM 1470 C C . GLY A 1 186 ? -29.143 16.925 27.505 1.00 83.12 186 GLY A C 1
ATOM 1471 O O . GLY A 1 186 ? -29.991 16.239 28.068 1.00 83.12 186 GLY A O 1
ATOM 1472 N N . ALA A 1 187 ? -28.413 16.445 26.492 1.00 83.38 187 ALA A N 1
ATOM 1473 C CA . ALA A 1 187 ? -28.637 15.158 25.826 1.00 83.38 187 ALA A CA 1
ATOM 1474 C C . ALA A 1 187 ? -27.594 14.092 26.214 1.00 83.38 187 ALA A C 1
ATOM 1476 O O . ALA A 1 187 ? -27.216 13.250 25.400 1.00 83.38 187 ALA A O 1
ATOM 1477 N N . GLU A 1 188 ? -27.116 14.111 27.461 1.00 77.94 188 GLU A N 1
ATOM 1478 C CA . GLU A 1 188 ? -26.023 13.246 27.926 1.00 77.94 188 GLU A CA 1
ATOM 1479 C C . GLU A 1 188 ? -26.336 11.747 27.768 1.00 77.94 188 GLU A C 1
ATOM 1481 O O . GLU A 1 188 ? -25.476 10.983 27.336 1.00 77.94 188 GLU A O 1
ATOM 1486 N N . SER A 1 189 ? -27.591 11.338 27.979 1.00 79.88 189 SER A N 1
ATOM 1487 C CA . SER A 1 189 ? -28.054 9.953 27.783 1.00 79.88 189 SER A CA 1
ATOM 1488 C C . SER A 1 189 ? -27.948 9.455 26.330 1.00 79.88 189 SER A C 1
ATOM 1490 O O . SER A 1 189 ? -27.811 8.249 26.107 1.00 79.88 189 SER A O 1
ATOM 1492 N N . LEU A 1 190 ? -27.983 10.347 25.332 1.00 82.62 190 LEU A N 1
ATOM 1493 C CA . LEU A 1 190 ? -27.856 9.971 23.918 1.00 82.62 190 LEU A CA 1
ATOM 1494 C C . LEU A 1 190 ? -26.396 9.821 23.470 1.00 82.62 190 LEU A C 1
ATOM 1496 O O . LEU A 1 190 ? -26.146 9.260 22.401 1.00 82.62 190 LEU A O 1
ATOM 1500 N N . THR A 1 191 ? -25.445 10.271 24.290 1.00 82.06 191 THR A N 1
ATOM 1501 C CA . THR A 1 191 ? -24.006 10.256 24.002 1.00 82.06 191 THR A CA 1
ATOM 1502 C C . THR A 1 191 ? -23.507 8.869 23.638 1.00 82.06 191 THR A C 1
ATOM 1504 O O . THR A 1 191 ? -22.896 8.698 22.584 1.00 82.06 191 THR A O 1
ATOM 1507 N N . VAL A 1 192 ? -23.840 7.862 24.447 1.00 82.12 192 VAL A N 1
ATOM 1508 C CA . VAL A 1 192 ? -23.380 6.480 24.240 1.00 82.12 192 VAL A CA 1
ATOM 1509 C C . VAL A 1 192 ? -23.896 5.919 22.911 1.00 82.12 192 VAL A C 1
ATOM 1511 O O . VAL A 1 192 ? -23.137 5.326 22.146 1.00 82.12 192 VAL A O 1
ATOM 1514 N N . ASN A 1 193 ? -25.171 6.162 22.586 1.00 85.56 193 ASN A N 1
ATOM 1515 C CA . ASN A 1 193 ? -25.786 5.655 21.358 1.00 85.56 193 ASN A CA 1
ATOM 1516 C C . ASN A 1 193 ? -25.283 6.372 20.099 1.00 85.56 193 ASN A C 1
ATOM 1518 O O . ASN A 1 193 ? -24.984 5.710 19.102 1.00 85.56 193 ASN A O 1
ATOM 1522 N N . LEU A 1 194 ? -25.187 7.707 20.113 1.00 84.81 194 LEU A N 1
ATOM 1523 C CA . LEU A 1 194 ? -24.726 8.459 18.943 1.00 84.81 194 LEU A CA 1
ATOM 1524 C C . LEU A 1 194 ? -23.244 8.213 18.679 1.00 84.81 194 LEU A C 1
ATOM 1526 O O . LEU A 1 194 ? -22.879 7.826 17.566 1.00 84.81 194 LEU A O 1
ATOM 1530 N N . ILE A 1 195 ? -22.403 8.412 19.697 1.00 86.25 195 ILE A N 1
ATOM 1531 C CA . ILE A 1 195 ? -20.956 8.269 19.550 1.00 86.25 195 ILE A CA 1
ATOM 1532 C C . ILE A 1 195 ? -20.626 6.829 19.203 1.00 86.25 195 ILE A C 1
ATOM 1534 O O . ILE A 1 195 ? -19.960 6.613 18.198 1.00 86.25 195 ILE A O 1
ATOM 1538 N N . GLY A 1 196 ? -21.160 5.857 19.950 1.00 84.81 196 GLY A N 1
ATOM 1539 C CA . GLY A 1 196 ? -20.931 4.439 19.687 1.00 84.81 196 GLY A CA 1
ATOM 1540 C C . GLY A 1 196 ? -21.287 4.051 18.254 1.00 84.81 196 GLY A C 1
ATOM 1541 O O . GLY A 1 196 ? -20.508 3.386 17.577 1.00 84.81 196 GLY A O 1
ATOM 1542 N N . ARG A 1 197 ? -22.426 4.513 17.726 1.00 86.25 197 ARG A N 1
ATOM 1543 C CA . ARG A 1 197 ? -22.832 4.176 16.353 1.00 86.25 197 ARG A CA 1
ATOM 1544 C C . ARG A 1 197 ? -21.923 4.805 15.294 1.00 86.25 197 ARG A C 1
ATOM 1546 O O . ARG A 1 197 ? -21.589 4.133 14.318 1.00 86.25 197 ARG A O 1
ATOM 1553 N N . ILE A 1 198 ? -21.531 6.066 15.477 1.00 87.00 198 ILE A N 1
ATOM 1554 C CA . ILE A 1 198 ? -20.671 6.796 14.532 1.00 87.00 198 ILE A CA 1
ATOM 1555 C C . ILE A 1 198 ? -19.249 6.230 14.550 1.00 87.00 198 ILE A C 1
ATOM 1557 O O . ILE A 1 198 ? -18.672 5.967 13.492 1.00 87.00 198 ILE A O 1
ATOM 1561 N N . THR A 1 199 ? -18.686 6.003 15.737 1.00 84.38 199 THR A N 1
ATOM 1562 C CA . THR A 1 199 ? -17.314 5.511 15.879 1.00 84.38 199 THR A CA 1
ATOM 1563 C C . THR A 1 199 ? -17.173 4.104 15.316 1.00 84.38 199 THR A C 1
ATOM 1565 O O . THR A 1 199 ? -16.252 3.850 14.545 1.00 84.38 199 THR A O 1
ATOM 1568 N N . THR A 1 200 ? -18.131 3.224 15.607 1.00 84.38 200 THR A N 1
ATOM 1569 C CA . THR A 1 200 ? -18.108 1.832 15.147 1.00 84.38 200 THR A CA 1
ATOM 1570 C C . THR A 1 200 ? -18.256 1.735 13.626 1.00 84.38 200 THR A C 1
ATOM 1572 O O . THR A 1 200 ? -17.495 1.023 12.977 1.00 84.38 200 THR A O 1
ATOM 1575 N N . ARG A 1 201 ? -19.219 2.454 13.030 1.00 84.12 201 ARG A N 1
ATOM 1576 C CA . ARG A 1 201 ? -19.560 2.297 11.605 1.00 84.12 201 ARG A CA 1
ATOM 1577 C C . ARG A 1 201 ? -18.655 3.087 10.664 1.00 84.12 201 ARG A C 1
ATOM 1579 O O . ARG A 1 201 ? -18.281 2.565 9.619 1.00 84.12 201 ARG A O 1
ATOM 1586 N N . GLU A 1 202 ? -18.333 4.326 11.017 1.00 88.81 202 GLU A N 1
ATOM 1587 C CA . GLU A 1 202 ? -17.627 5.237 10.115 1.00 88.81 202 GLU A CA 1
ATOM 1588 C C . GLU A 1 2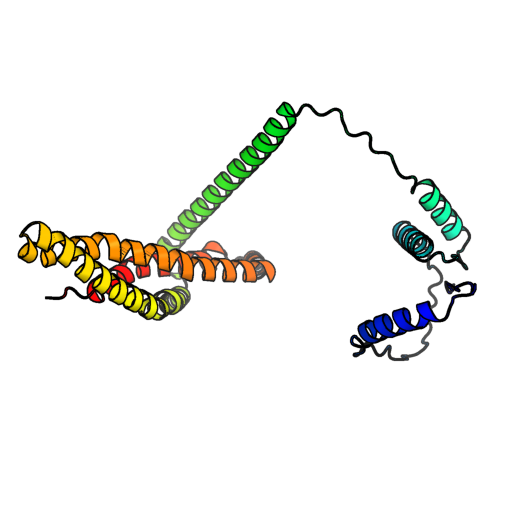02 ? -16.137 5.273 10.460 1.00 88.81 202 GLU A C 1
ATOM 1590 O O . GLU A 1 202 ? -15.283 4.946 9.635 1.00 88.81 202 GLU A O 1
ATOM 1595 N N . LEU A 1 203 ? -15.806 5.614 11.709 1.00 86.56 203 LEU A N 1
ATOM 1596 C CA . LEU A 1 203 ? -14.422 5.912 12.082 1.00 86.56 203 LEU A CA 1
ATOM 1597 C C . LEU A 1 203 ? -13.551 4.665 12.226 1.00 86.56 203 LEU A C 1
ATOM 1599 O O . LEU A 1 203 ? -12.418 4.681 11.754 1.00 86.56 203 LEU A O 1
ATOM 1603 N N . GLY A 1 204 ? -14.053 3.578 12.815 1.00 85.38 204 GLY A N 1
ATOM 1604 C CA . GLY A 1 204 ? -13.285 2.338 12.967 1.00 85.38 204 GLY A CA 1
ATOM 1605 C C . GLY A 1 204 ? -12.866 1.753 11.615 1.00 85.38 204 GLY A C 1
ATOM 1606 O O . GLY A 1 204 ? -11.702 1.399 11.402 1.00 85.38 204 GLY A O 1
ATOM 1607 N N . VAL A 1 205 ? -13.791 1.744 10.650 1.00 89.62 205 VAL A N 1
ATOM 1608 C CA . VAL A 1 205 ? -13.526 1.275 9.282 1.00 89.62 205 VAL A CA 1
ATOM 1609 C C . VAL A 1 205 ? -12.578 2.225 8.552 1.00 89.62 205 VAL A C 1
ATOM 1611 O O . VAL A 1 205 ? -11.601 1.769 7.956 1.00 89.62 205 VAL A O 1
ATOM 1614 N N . LEU A 1 206 ? -12.815 3.537 8.629 1.00 92.06 206 LEU A N 1
ATOM 1615 C CA . LEU A 1 206 ? -12.004 4.540 7.937 1.00 92.06 206 LEU A CA 1
ATOM 1616 C C . LEU A 1 206 ? -10.558 4.570 8.459 1.00 92.06 206 LEU A C 1
ATOM 1618 O O . LEU A 1 206 ? -9.618 4.558 7.662 1.00 92.06 206 LEU A O 1
ATOM 1622 N N . MET A 1 207 ? -10.364 4.528 9.780 1.00 89.81 207 MET A N 1
ATOM 1623 C CA . MET A 1 207 ? -9.033 4.465 10.397 1.00 89.81 207 MET A CA 1
ATOM 1624 C C . MET A 1 207 ? -8.293 3.190 9.998 1.00 89.81 207 MET A C 1
ATOM 1626 O O . MET A 1 207 ? -7.127 3.246 9.600 1.00 89.81 207 MET A O 1
ATOM 1630 N N . THR A 1 208 ? -8.979 2.045 10.039 1.00 91.12 208 THR A N 1
ATOM 1631 C CA . THR A 1 208 ? -8.399 0.769 9.609 1.00 91.12 208 THR A CA 1
ATOM 1632 C C . THR A 1 208 ? -7.992 0.818 8.136 1.00 91.12 208 THR A C 1
ATOM 1634 O O . THR A 1 208 ? -6.887 0.396 7.792 1.00 91.12 208 THR A O 1
ATOM 1637 N N . ALA A 1 209 ? -8.837 1.373 7.262 1.00 91.62 209 ALA A N 1
ATOM 1638 C CA . ALA A 1 209 ? -8.565 1.462 5.832 1.00 91.62 209 ALA A CA 1
ATOM 1639 C C . ALA A 1 209 ? -7.332 2.326 5.527 1.00 91.62 209 ALA A C 1
ATOM 1641 O O . ALA A 1 209 ? -6.431 1.874 4.817 1.00 91.62 209 ALA A O 1
ATOM 1642 N N . ILE A 1 210 ? -7.258 3.531 6.103 1.00 93.06 210 ILE A N 1
ATOM 1643 C CA . ILE A 1 210 ? -6.124 4.447 5.905 1.00 93.06 210 ILE A CA 1
ATOM 1644 C C . ILE A 1 210 ? -4.834 3.834 6.462 1.00 93.06 210 ILE A C 1
ATOM 1646 O O . ILE A 1 210 ? -3.798 3.859 5.793 1.00 93.06 210 ILE A O 1
ATOM 1650 N N . LEU A 1 211 ? -4.890 3.226 7.650 1.00 91.69 211 LEU A N 1
ATOM 1651 C CA . LEU A 1 211 ? -3.723 2.598 8.267 1.00 91.69 211 LEU A CA 1
ATOM 1652 C C . LEU A 1 211 ? -3.200 1.422 7.432 1.00 91.69 211 LEU A C 1
ATOM 1654 O O . LEU A 1 211 ? -1.995 1.327 7.184 1.00 91.69 211 LEU A O 1
ATOM 1658 N N . VAL A 1 212 ? -4.086 0.520 6.996 1.00 91.00 212 VAL A N 1
ATOM 1659 C CA . VAL A 1 212 ? -3.706 -0.640 6.176 1.00 91.00 212 VAL A CA 1
ATOM 1660 C C . VAL A 1 212 ? -3.148 -0.179 4.829 1.00 91.00 212 VAL A C 1
ATOM 1662 O O . VAL A 1 212 ? -2.116 -0.705 4.401 1.00 91.00 212 VAL A O 1
ATOM 1665 N N . ALA A 1 213 ? -3.764 0.823 4.194 1.00 91.69 213 ALA A N 1
ATOM 1666 C CA . ALA A 1 213 ? -3.271 1.408 2.950 1.00 91.69 213 ALA A CA 1
ATOM 1667 C C . ALA A 1 213 ? -1.862 2.002 3.119 1.00 91.69 213 ALA A C 1
ATOM 1669 O O . ALA A 1 213 ? -0.971 1.700 2.326 1.00 91.69 213 ALA A O 1
ATOM 1670 N N . GLY A 1 214 ? -1.625 2.763 4.189 1.00 91.94 214 GLY A N 1
ATOM 1671 C CA . GLY A 1 214 ? -0.320 3.356 4.481 1.00 91.94 214 GLY A CA 1
ATOM 1672 C C . GLY A 1 214 ? 0.749 2.312 4.806 1.00 91.94 214 GLY A C 1
ATOM 1673 O O . GLY A 1 214 ? 1.750 2.194 4.098 1.00 91.94 214 GLY A O 1
ATOM 1674 N N . ARG A 1 215 ? 0.542 1.521 5.863 1.00 92.12 215 ARG A N 1
ATOM 1675 C CA . ARG A 1 215 ? 1.552 0.591 6.394 1.00 92.12 215 ARG A CA 1
ATOM 1676 C C . ARG A 1 215 ? 1.776 -0.617 5.490 1.00 92.12 215 ARG A C 1
ATOM 1678 O O . ARG A 1 215 ? 2.918 -0.925 5.148 1.00 92.12 215 ARG A O 1
ATOM 1685 N N . SER A 1 216 ? 0.708 -1.325 5.121 1.00 91.69 216 SER A N 1
ATOM 1686 C CA . SER A 1 216 ? 0.832 -2.541 4.307 1.00 91.69 216 SER A CA 1
ATOM 1687 C C . SER A 1 216 ? 1.075 -2.192 2.840 1.00 91.69 216 SER A C 1
ATOM 1689 O O . SER A 1 216 ? 1.910 -2.834 2.207 1.00 91.69 216 SER A O 1
ATOM 1691 N N . GLY A 1 217 ? 0.425 -1.146 2.316 1.00 92.25 217 GLY A N 1
ATOM 1692 C CA . GLY A 1 217 ? 0.643 -0.678 0.943 1.00 92.25 217 GLY A CA 1
ATOM 1693 C C . GLY A 1 217 ? 2.078 -0.208 0.701 1.00 92.25 217 GLY A C 1
ATOM 1694 O O . GLY A 1 217 ? 2.710 -0.687 -0.240 1.00 92.25 217 GLY A O 1
ATOM 1695 N N . SER A 1 218 ? 2.642 0.622 1.589 1.00 93.25 218 SER A N 1
ATOM 1696 C CA . SER A 1 218 ? 4.042 1.065 1.457 1.00 93.25 218 SER A CA 1
ATOM 1697 C C . SER A 1 218 ? 5.027 -0.094 1.587 1.00 93.25 218 SER A C 1
ATOM 1699 O O . SER A 1 218 ? 5.967 -0.196 0.801 1.00 93.25 218 SER A O 1
ATOM 1701 N N . ALA A 1 219 ? 4.793 -1.020 2.525 1.00 92.75 219 ALA A N 1
ATOM 1702 C CA . ALA A 1 219 ? 5.633 -2.207 2.669 1.00 92.75 219 ALA A CA 1
ATOM 1703 C C . ALA A 1 219 ? 5.593 -3.096 1.414 1.00 92.75 219 ALA A C 1
ATOM 1705 O O . ALA A 1 219 ? 6.619 -3.636 1.003 1.00 92.75 219 ALA A O 1
ATOM 1706 N N . PHE A 1 220 ? 4.429 -3.247 0.782 1.00 93.62 220 PHE A N 1
ATOM 1707 C CA . PHE A 1 220 ? 4.297 -4.013 -0.455 1.00 93.62 220 PHE A CA 1
ATOM 1708 C C . PHE A 1 220 ? 4.916 -3.311 -1.655 1.00 93.62 220 PHE A C 1
ATOM 1710 O O . PHE A 1 220 ? 5.563 -3.986 -2.455 1.00 93.62 220 PHE A O 1
ATOM 1717 N N . ALA A 1 221 ? 4.766 -1.991 -1.762 1.00 94.19 221 ALA A N 1
ATOM 1718 C CA . ALA A 1 221 ? 5.418 -1.195 -2.793 1.00 94.19 221 ALA A CA 1
ATOM 1719 C C . ALA A 1 221 ? 6.945 -1.294 -2.677 1.00 94.19 221 ALA A C 1
ATOM 1721 O O . ALA A 1 221 ? 7.606 -1.589 -3.668 1.00 94.19 221 ALA A O 1
ATOM 1722 N N . ALA A 1 222 ? 7.494 -1.161 -1.465 1.00 96.00 222 ALA A N 1
ATOM 1723 C CA . ALA A 1 222 ? 8.923 -1.326 -1.213 1.00 96.00 222 ALA A CA 1
ATOM 1724 C C . ALA A 1 222 ? 9.406 -2.739 -1.574 1.00 96.00 222 ALA A C 1
ATOM 1726 O O . ALA A 1 222 ? 10.376 -2.886 -2.309 1.00 96.00 222 ALA A O 1
ATOM 1727 N N . GLN A 1 223 ? 8.691 -3.783 -1.139 1.00 94.44 223 GLN A N 1
ATOM 1728 C CA . GLN A 1 223 ? 9.038 -5.169 -1.474 1.00 94.44 223 GLN A CA 1
ATOM 1729 C C . GLN A 1 223 ? 9.009 -5.427 -2.983 1.00 94.44 223 GLN A C 1
ATOM 1731 O O . GLN A 1 223 ? 9.939 -6.021 -3.515 1.00 94.44 223 GLN A O 1
ATOM 1736 N N . LEU A 1 224 ? 7.955 -4.995 -3.679 1.00 94.69 224 LEU A N 1
ATOM 1737 C CA . LEU A 1 224 ? 7.851 -5.143 -5.133 1.00 94.69 224 LEU A CA 1
ATOM 1738 C C . LEU A 1 224 ? 8.923 -4.328 -5.865 1.00 94.69 224 LEU A C 1
ATOM 1740 O O . LEU A 1 224 ? 9.469 -4.808 -6.853 1.00 94.69 224 LEU A O 1
ATOM 1744 N N . GLY A 1 225 ? 9.245 -3.135 -5.364 1.00 96.38 225 GLY A N 1
ATOM 1745 C CA . GLY A 1 225 ? 10.316 -2.290 -5.883 1.00 96.38 225 GLY A CA 1
ATOM 1746 C C . GLY A 1 225 ? 11.681 -2.960 -5.762 1.00 96.38 225 GLY A C 1
ATOM 1747 O O . GLY A 1 225 ? 12.400 -3.048 -6.753 1.00 96.38 225 GLY A O 1
ATOM 1748 N N . THR A 1 226 ? 12.006 -3.517 -4.591 1.00 96.94 226 THR A N 1
ATOM 1749 C CA . THR A 1 226 ? 13.245 -4.282 -4.390 1.00 96.94 226 THR A CA 1
ATOM 1750 C C . THR A 1 226 ? 13.298 -5.497 -5.307 1.00 96.94 226 THR A C 1
ATOM 1752 O O . THR A 1 226 ? 14.288 -5.657 -6.005 1.00 96.94 226 THR A O 1
ATOM 1755 N N . MET A 1 227 ? 12.223 -6.289 -5.393 1.00 96.62 227 MET A N 1
ATOM 1756 C CA . MET A 1 227 ? 12.163 -7.461 -6.282 1.00 96.62 227 MET A CA 1
ATOM 1757 C C . MET A 1 227 ? 12.289 -7.094 -7.768 1.00 96.62 227 MET A C 1
ATOM 1759 O O . MET A 1 227 ? 12.688 -7.920 -8.589 1.00 96.62 227 MET A O 1
ATOM 1763 N N . LYS A 1 228 ? 11.904 -5.870 -8.148 1.00 95.38 228 LYS A N 1
ATOM 1764 C CA . LYS A 1 228 ? 12.107 -5.372 -9.509 1.00 95.38 228 LYS A CA 1
ATOM 1765 C C . LYS A 1 228 ? 13.549 -4.912 -9.730 1.00 95.38 228 LYS A C 1
ATOM 1767 O O . LYS A 1 228 ? 14.087 -5.179 -10.796 1.00 95.38 228 LYS A O 1
ATOM 1772 N N . LEU A 1 229 ? 14.165 -4.267 -8.738 1.00 97.19 229 LEU A N 1
ATOM 1773 C CA . LEU A 1 229 ? 15.569 -3.847 -8.777 1.00 97.19 229 LEU A CA 1
ATOM 1774 C C . LEU A 1 229 ? 16.535 -5.042 -8.789 1.00 97.19 229 LEU A C 1
ATOM 1776 O O . LEU A 1 229 ? 17.568 -4.975 -9.441 1.00 97.19 229 LEU A O 1
ATOM 1780 N N . THR A 1 230 ? 16.191 -6.133 -8.099 1.00 96.94 230 THR A N 1
ATOM 1781 C CA . THR A 1 230 ? 16.964 -7.388 -8.073 1.00 96.94 230 THR A CA 1
ATOM 1782 C C . THR A 1 230 ? 16.651 -8.323 -9.245 1.00 96.94 230 THR A C 1
ATOM 1784 O O . THR A 1 230 ? 17.101 -9.464 -9.248 1.00 96.94 230 THR A O 1
ATOM 1787 N N . GLU A 1 231 ? 15.863 -7.869 -10.225 1.00 95.88 231 GLU A N 1
ATOM 1788 C CA . GLU A 1 231 ? 15.440 -8.634 -11.409 1.00 95.88 231 GLU A CA 1
ATOM 1789 C C . GLU A 1 231 ? 14.654 -9.930 -11.117 1.00 95.88 231 GLU A C 1
ATOM 1791 O O . GLU A 1 231 ? 14.330 -10.685 -12.036 1.00 95.88 231 GLU A O 1
ATOM 1796 N N . GLU A 1 232 ? 14.235 -10.179 -9.871 1.00 96.00 232 GLU A N 1
ATOM 1797 C CA . GLU A 1 232 ? 13.452 -11.366 -9.497 1.00 96.00 232 GLU A CA 1
ATOM 1798 C C . GLU A 1 232 ? 12.137 -11.458 -10.284 1.00 96.00 232 GLU A C 1
ATOM 1800 O O . GLU A 1 232 ? 11.726 -12.537 -10.714 1.00 96.00 232 GLU A O 1
ATOM 1805 N N . VAL A 1 233 ? 11.481 -10.316 -10.519 1.00 94.12 233 VAL A N 1
ATOM 1806 C CA . VAL A 1 233 ? 10.232 -10.252 -11.299 1.00 94.12 233 VAL A CA 1
ATOM 1807 C C . VAL A 1 233 ? 10.446 -10.681 -12.753 1.00 94.12 233 VAL A C 1
ATOM 1809 O O . VAL A 1 233 ? 9.566 -11.316 -13.340 1.00 94.12 233 VAL A O 1
ATOM 1812 N N . ASP A 1 234 ? 11.593 -10.343 -13.341 1.00 93.88 234 ASP A N 1
ATOM 1813 C CA . ASP A 1 234 ? 11.900 -10.690 -14.729 1.00 93.88 234 ASP A CA 1
ATOM 1814 C C . ASP A 1 234 ? 12.377 -12.141 -14.835 1.00 93.88 234 ASP A C 1
ATOM 1816 O O . ASP A 1 234 ? 11.922 -12.864 -15.723 1.00 93.88 234 ASP A O 1
ATOM 1820 N N . ALA A 1 235 ? 13.157 -12.621 -13.861 1.00 95.06 235 ALA A N 1
ATOM 1821 C CA . ALA A 1 235 ? 13.527 -14.030 -13.748 1.00 95.06 235 ALA A CA 1
ATOM 1822 C C . ALA A 1 235 ? 12.292 -14.945 -13.715 1.00 95.06 235 ALA A C 1
ATOM 1824 O O . ALA A 1 235 ? 12.255 -15.969 -14.400 1.00 95.06 235 ALA A O 1
ATOM 1825 N N . MET A 1 236 ? 11.241 -14.546 -12.988 1.00 93.00 236 MET A N 1
ATOM 1826 C CA . MET A 1 236 ? 9.972 -15.280 -12.956 1.00 93.00 236 MET A CA 1
ATOM 1827 C C . MET A 1 236 ? 9.297 -15.379 -14.324 1.00 93.00 236 MET A C 1
ATOM 1829 O O . MET A 1 236 ? 8.788 -16.445 -14.675 1.00 93.00 236 MET A O 1
ATOM 1833 N N . ARG A 1 237 ? 9.319 -14.299 -15.114 1.00 92.75 237 ARG A N 1
ATOM 1834 C CA . ARG A 1 237 ? 8.768 -14.308 -16.477 1.00 92.75 237 ARG A CA 1
ATOM 1835 C C . ARG A 1 237 ? 9.544 -15.266 -17.378 1.00 92.75 237 ARG A C 1
ATOM 1837 O O . ARG A 1 237 ? 8.919 -15.994 -18.144 1.00 92.75 237 ARG A O 1
ATOM 1844 N N . THR A 1 238 ? 10.869 -15.319 -17.240 1.00 94.56 238 THR A N 1
ATOM 1845 C CA . THR A 1 238 ? 11.741 -16.215 -18.019 1.00 94.56 238 THR A CA 1
ATOM 1846 C C . THR A 1 238 ? 11.453 -17.692 -17.752 1.00 94.56 238 THR A C 1
ATOM 1848 O O . THR A 1 238 ? 11.427 -18.489 -18.685 1.00 94.56 238 THR A O 1
ATOM 1851 N N . ILE A 1 239 ? 11.162 -18.066 -16.503 1.00 94.19 239 ILE A N 1
ATOM 1852 C CA . ILE A 1 239 ? 10.784 -19.446 -16.140 1.00 94.19 239 ILE A CA 1
ATOM 1853 C C . ILE A 1 239 ? 9.290 -19.752 -16.368 1.00 94.19 239 ILE A C 1
ATOM 1855 O O . ILE A 1 239 ? 8.792 -20.782 -15.916 1.00 94.19 239 ILE A O 1
ATOM 1859 N N . GLY A 1 240 ? 8.556 -18.862 -17.044 1.00 89.31 240 GLY A N 1
ATOM 1860 C CA . GLY A 1 240 ? 7.146 -19.057 -17.393 1.00 89.31 240 GLY A CA 1
ATOM 1861 C C . GLY A 1 240 ? 6.161 -18.876 -16.232 1.00 89.31 240 GLY A C 1
ATOM 1862 O O . GLY A 1 240 ? 5.008 -19.296 -16.336 1.00 89.31 240 GLY A O 1
ATOM 1863 N N . VAL A 1 241 ? 6.579 -18.257 -15.124 1.00 88.88 241 VAL A N 1
ATOM 1864 C CA . VAL A 1 241 ? 5.712 -17.989 -13.969 1.00 88.88 241 VAL A CA 1
ATOM 1865 C C . VAL A 1 241 ? 5.152 -16.572 -14.058 1.00 88.88 241 VAL A C 1
ATOM 1867 O O . VAL A 1 241 ? 5.893 -15.594 -14.103 1.00 88.88 241 VAL A O 1
ATOM 1870 N N . SER A 1 242 ? 3.822 -16.446 -14.023 1.00 89.12 242 SER A N 1
ATOM 1871 C CA . SER A 1 242 ? 3.144 -15.145 -14.018 1.00 89.12 242 SER A CA 1
ATOM 1872 C C . SER A 1 242 ? 3.427 -14.373 -12.717 1.00 89.12 242 SER A C 1
ATOM 1874 O O . SER A 1 242 ? 3.007 -14.817 -11.641 1.00 89.12 242 SER A O 1
ATOM 1876 N N . PRO A 1 243 ? 4.071 -13.186 -12.768 1.00 90.31 243 PRO A N 1
ATOM 1877 C CA . PRO A 1 243 ? 4.325 -12.393 -11.566 1.00 90.31 243 PRO A CA 1
ATOM 1878 C C . PRO A 1 243 ? 3.039 -11.874 -10.917 1.00 90.31 243 PRO A C 1
ATOM 1880 O O . PRO A 1 243 ? 2.972 -11.757 -9.697 1.00 90.31 243 PRO A O 1
ATOM 1883 N N . ILE A 1 244 ? 1.994 -11.593 -11.703 1.00 90.81 244 ILE A N 1
ATOM 1884 C CA . ILE A 1 244 ? 0.706 -11.127 -11.168 1.00 90.81 244 ILE A CA 1
ATOM 1885 C C . ILE A 1 244 ? 0.098 -12.193 -10.255 1.00 90.81 244 ILE A C 1
ATOM 1887 O O . ILE A 1 244 ? -0.265 -11.896 -9.115 1.00 90.81 244 ILE A O 1
ATOM 1891 N N . GLU A 1 245 ? 0.050 -13.443 -10.718 1.00 88.56 245 GLU A N 1
ATOM 1892 C CA . GLU A 1 245 ? -0.546 -14.544 -9.957 1.00 88.56 245 GLU A CA 1
ATOM 1893 C C . GLU A 1 245 ? 0.277 -14.910 -8.718 1.00 88.56 245 GLU A C 1
ATOM 1895 O O . GLU A 1 245 ? -0.280 -15.214 -7.665 1.00 88.56 245 GLU A O 1
ATOM 1900 N N . ALA A 1 246 ? 1.605 -14.852 -8.822 1.00 88.25 246 ALA A N 1
ATOM 1901 C CA . ALA A 1 246 ? 2.492 -15.285 -7.751 1.00 88.25 246 ALA A CA 1
ATOM 1902 C C . ALA A 1 246 ? 2.784 -14.201 -6.696 1.00 88.25 246 ALA A C 1
ATOM 1904 O O . ALA A 1 246 ? 2.998 -14.534 -5.529 1.00 88.25 246 ALA A O 1
ATOM 1905 N N . LEU A 1 247 ? 2.816 -12.917 -7.076 1.00 90.81 247 LEU A N 1
ATOM 1906 C CA . LEU A 1 247 ? 3.204 -11.816 -6.185 1.00 90.81 247 LEU A CA 1
ATOM 1907 C C . LEU A 1 247 ? 2.032 -10.910 -5.818 1.00 90.81 247 LEU A C 1
ATOM 1909 O O . LEU A 1 247 ? 1.918 -10.507 -4.658 1.00 90.81 247 LEU A O 1
ATOM 1913 N N . VAL A 1 248 ? 1.209 -10.528 -6.793 1.00 92.50 248 VAL A N 1
ATOM 1914 C CA . VAL A 1 248 ? 0.192 -9.484 -6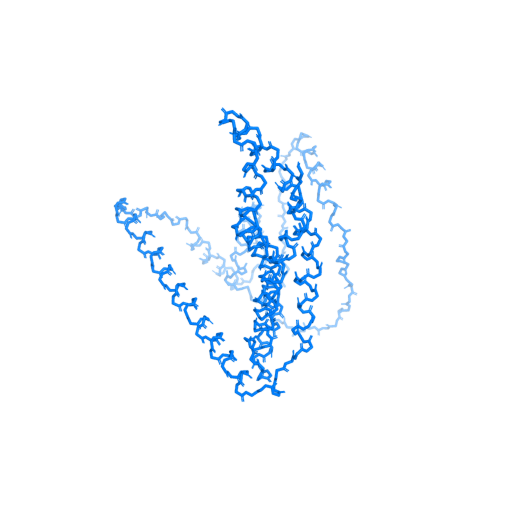.605 1.00 92.50 248 VAL A CA 1
ATOM 1915 C C . VAL A 1 248 ? -1.077 -10.079 -5.998 1.00 92.50 248 VAL A C 1
ATOM 1917 O O . VAL A 1 248 ? -1.530 -9.596 -4.960 1.00 92.50 248 VAL A O 1
ATOM 1920 N N . LEU A 1 249 ? -1.600 -11.172 -6.565 1.00 91.56 249 LEU A N 1
ATOM 1921 C CA . LEU A 1 249 ? -2.841 -11.796 -6.086 1.00 91.56 249 LEU A CA 1
ATOM 1922 C C . LEU A 1 249 ? -2.802 -12.221 -4.610 1.00 91.56 249 LEU A C 1
ATOM 1924 O O . LEU A 1 249 ? -3.743 -11.881 -3.893 1.00 91.56 249 LEU A O 1
ATOM 1928 N N . PRO A 1 250 ? -1.752 -12.892 -4.089 1.00 90.75 250 PRO A N 1
ATOM 1929 C CA . PRO A 1 250 ? -1.747 -13.312 -2.689 1.00 90.75 250 PRO A CA 1
ATOM 1930 C C . PRO A 1 250 ? -1.788 -12.129 -1.720 1.00 90.75 250 PRO A C 1
ATOM 1932 O O . PRO A 1 250 ? -2.432 -12.210 -0.676 1.00 90.75 250 PRO A O 1
ATOM 1935 N N . ARG A 1 251 ? -1.127 -11.018 -2.077 1.00 92.75 251 ARG A N 1
ATOM 1936 C CA . ARG A 1 251 ? -1.137 -9.779 -1.290 1.00 92.75 251 ARG A CA 1
ATOM 1937 C C . ARG A 1 251 ? -2.513 -9.120 -1.329 1.00 92.75 251 ARG A C 1
ATOM 1939 O O . ARG A 1 251 ? -3.027 -8.792 -0.266 1.00 92.75 251 ARG A O 1
ATOM 1946 N N . LEU A 1 252 ? -3.107 -8.993 -2.520 1.00 92.38 252 LEU A N 1
ATOM 1947 C CA . LEU A 1 252 ? -4.442 -8.415 -2.705 1.00 92.38 252 LEU A CA 1
ATOM 1948 C C . LEU A 1 252 ? -5.514 -9.191 -1.946 1.00 92.38 252 LEU A C 1
ATOM 1950 O O . LEU A 1 252 ? -6.331 -8.581 -1.259 1.00 92.38 252 LEU A O 1
ATOM 1954 N N . LEU A 1 253 ? -5.506 -10.523 -2.030 1.00 91.25 253 LEU A N 1
ATOM 1955 C CA . LEU A 1 253 ? -6.462 -11.350 -1.298 1.00 91.25 253 LEU A CA 1
ATOM 1956 C C . LEU A 1 253 ? -6.258 -11.211 0.209 1.00 91.25 253 LEU A C 1
ATOM 1958 O O . LEU A 1 253 ? -7.220 -10.934 0.921 1.00 91.25 253 LEU A O 1
ATOM 1962 N N . ALA A 1 254 ? -5.016 -11.308 0.693 1.00 91.56 254 ALA A N 1
ATOM 1963 C CA . ALA A 1 254 ? -4.733 -11.137 2.115 1.00 91.56 254 ALA A CA 1
ATOM 1964 C C . ALA A 1 254 ? -5.214 -9.774 2.641 1.00 91.56 254 ALA A C 1
ATOM 1966 O O . ALA A 1 254 ? -5.860 -9.733 3.684 1.00 91.56 254 ALA A O 1
ATOM 1967 N N . THR A 1 255 ? -4.975 -8.667 1.928 1.00 91.94 255 THR A N 1
ATOM 1968 C CA . THR A 1 255 ? -5.475 -7.344 2.349 1.00 91.94 255 THR A CA 1
ATOM 1969 C C . THR A 1 255 ? -6.983 -7.206 2.230 1.00 91.94 255 THR A C 1
ATOM 1971 O O . THR A 1 255 ? -7.588 -6.622 3.121 1.00 91.94 255 THR A O 1
ATOM 1974 N N . THR A 1 256 ? -7.596 -7.752 1.179 1.00 92.31 256 THR A N 1
ATOM 1975 C CA . THR A 1 256 ? -9.051 -7.664 0.966 1.00 92.31 256 THR A CA 1
ATOM 1976 C C . THR A 1 256 ? -9.816 -8.397 2.060 1.00 92.31 256 THR A C 1
ATOM 1978 O O . THR A 1 256 ? -10.811 -7.880 2.552 1.00 92.31 256 THR A O 1
ATOM 1981 N N . PHE A 1 257 ? -9.337 -9.568 2.487 1.00 92.00 257 PHE A N 1
ATOM 1982 C CA . PHE A 1 257 ? -9.945 -10.310 3.593 1.00 92.00 257 PHE A CA 1
ATOM 1983 C C . PHE A 1 257 ? -9.568 -9.740 4.965 1.00 92.00 257 PHE A C 1
ATOM 1985 O O . PHE A 1 257 ? -10.396 -9.751 5.873 1.00 92.00 257 PHE A O 1
ATOM 1992 N N . MET A 1 258 ? -8.350 -9.212 5.134 1.00 91.06 258 MET A N 1
ATOM 1993 C CA . MET A 1 258 ? -7.941 -8.622 6.413 1.00 91.06 258 MET A CA 1
ATOM 1994 C C . MET A 1 258 ? -8.573 -7.265 6.694 1.00 91.06 258 MET A C 1
ATOM 1996 O O . MET A 1 258 ? -8.820 -6.973 7.857 1.00 91.06 258 MET A O 1
ATOM 2000 N N . MET A 1 259 ? -8.853 -6.439 5.684 1.00 91.56 259 MET A N 1
ATOM 2001 C CA . MET A 1 259 ? -9.495 -5.133 5.884 1.00 91.56 259 MET A CA 1
ATOM 2002 C C . MET A 1 259 ? -10.789 -5.214 6.713 1.00 91.56 259 MET A C 1
ATOM 2004 O O . MET A 1 259 ? -10.853 -4.555 7.751 1.00 91.56 259 MET A O 1
ATOM 2008 N N . PRO A 1 260 ? -11.803 -6.014 6.324 1.00 90.88 260 PRO A N 1
ATOM 2009 C CA . PRO A 1 260 ? -13.032 -6.125 7.100 1.00 90.88 260 PRO A CA 1
ATOM 2010 C C . PRO A 1 260 ? -12.776 -6.768 8.464 1.00 90.88 260 PRO A C 1
ATOM 2012 O O . PRO A 1 260 ? -13.329 -6.306 9.456 1.00 90.88 260 PRO A O 1
ATOM 2015 N N . LEU A 1 261 ? -11.898 -7.774 8.544 1.00 91.50 261 LEU A N 1
ATOM 2016 C CA . LEU A 1 261 ? -11.573 -8.452 9.803 1.00 91.50 261 LEU A CA 1
ATOM 2017 C C . LEU A 1 261 ? -10.956 -7.490 10.835 1.00 91.50 261 LEU A C 1
ATOM 2019 O O . LEU A 1 261 ? -11.350 -7.474 11.999 1.00 91.50 261 LEU A O 1
ATOM 2023 N N . LEU A 1 262 ? -10.015 -6.653 10.392 1.00 90.31 262 LEU A N 1
ATOM 2024 C CA . LEU A 1 262 ? -9.396 -5.608 11.205 1.00 90.31 262 LEU A CA 1
ATOM 2025 C C . LEU A 1 262 ? -10.391 -4.494 11.544 1.00 90.31 262 LEU A C 1
ATOM 2027 O O . LEU A 1 262 ? -10.327 -3.953 12.643 1.00 90.31 262 LEU A O 1
ATOM 2031 N N . GLY A 1 263 ? -11.326 -4.183 10.642 1.00 89.19 263 GLY A N 1
ATOM 2032 C CA . GLY A 1 263 ? -12.413 -3.242 10.908 1.00 89.19 263 GLY A CA 1
ATOM 2033 C C . GLY A 1 263 ? -13.299 -3.725 12.056 1.00 89.19 263 GLY A C 1
ATOM 2034 O O . GLY A 1 263 ? -13.510 -2.989 13.014 1.00 89.19 263 GLY A O 1
ATOM 2035 N N . PHE A 1 264 ? -13.725 -4.990 12.029 1.00 89.00 264 PHE A N 1
ATOM 2036 C CA . PHE A 1 264 ? -14.452 -5.603 13.147 1.00 89.00 264 PHE A CA 1
ATOM 2037 C C . PHE A 1 264 ? -13.635 -5.617 14.444 1.00 89.00 264 PHE A C 1
ATOM 2039 O O . PHE A 1 264 ? -14.174 -5.372 15.520 1.00 89.00 264 PHE A O 1
ATOM 2046 N N . PHE A 1 265 ? -12.328 -5.864 14.364 1.00 89.06 265 PHE A N 1
ATOM 2047 C CA . PHE A 1 265 ? -11.461 -5.789 15.539 1.00 89.06 265 PHE A CA 1
ATOM 2048 C C . PHE A 1 265 ? -11.371 -4.364 16.111 1.00 89.06 265 PHE A C 1
ATOM 2050 O O . PHE A 1 265 ? -11.463 -4.181 17.323 1.00 89.06 265 PHE A O 1
ATOM 2057 N N . SER A 1 266 ? -11.242 -3.352 15.248 1.00 87.38 266 SER A N 1
ATOM 2058 C CA . SER A 1 266 ? -11.255 -1.933 15.627 1.00 87.38 266 SER A CA 1
ATOM 2059 C C . SER A 1 266 ? -12.544 -1.561 16.361 1.00 87.38 266 SER A C 1
ATOM 2061 O O . SER A 1 266 ? -12.481 -0.932 17.414 1.00 87.38 266 SER A O 1
ATOM 2063 N N . MET A 1 267 ? -13.692 -2.029 15.860 1.00 85.00 267 MET A N 1
ATOM 2064 C CA . MET A 1 267 ? -15.004 -1.829 16.483 1.00 85.00 267 MET A CA 1
ATOM 2065 C C . MET A 1 267 ? -15.061 -2.359 17.922 1.00 85.00 267 MET A C 1
ATOM 2067 O O . MET A 1 267 ? -15.612 -1.695 18.792 1.00 85.00 267 MET A O 1
ATOM 2071 N N . ILE A 1 268 ? -14.473 -3.530 18.184 1.00 84.50 268 ILE A N 1
ATOM 2072 C CA . ILE A 1 268 ? -14.431 -4.129 19.529 1.00 84.50 268 ILE A CA 1
ATOM 2073 C C . ILE A 1 268 ? -13.434 -3.394 20.437 1.00 84.50 268 ILE A C 1
ATOM 2075 O O . ILE A 1 268 ? -13.677 -3.244 21.631 1.00 84.50 268 ILE A O 1
ATOM 2079 N N . GLY A 1 269 ? -12.302 -2.947 19.888 1.00 80.62 269 GLY A N 1
ATOM 2080 C CA . GLY A 1 269 ? -11.252 -2.264 20.648 1.00 80.62 269 GLY A CA 1
ATOM 2081 C C . GLY A 1 269 ? -11.599 -0.832 21.068 1.00 80.62 269 GLY A C 1
ATOM 2082 O O . GLY A 1 269 ? -10.910 -0.269 21.920 1.00 80.62 269 GLY A O 1
ATOM 2083 N N . MET A 1 270 ? -12.637 -0.229 20.484 1.00 81.88 270 MET A N 1
ATOM 2084 C CA . MET A 1 270 ? -13.099 1.104 20.861 1.00 81.88 270 MET A CA 1
ATOM 2085 C C . MET A 1 270 ? -13.830 1.060 22.211 1.00 81.88 270 MET A C 1
ATOM 2087 O O . MET A 1 270 ? -14.849 0.379 22.330 1.00 81.88 270 MET A O 1
ATOM 2091 N N . PRO A 1 271 ? -13.364 1.800 23.234 1.00 69.56 271 PRO A N 1
ATOM 2092 C CA . PRO A 1 271 ? -14.064 1.871 24.505 1.00 69.56 271 PRO A CA 1
ATOM 2093 C C . PRO A 1 271 ? -15.409 2.571 24.313 1.00 69.56 271 PRO A C 1
ATOM 2095 O O . PRO A 1 271 ? -15.479 3.759 24.010 1.00 69.56 271 PRO A O 1
ATOM 2098 N N . SER A 1 272 ? -16.491 1.824 24.511 1.00 61.81 272 SER A N 1
ATOM 2099 C CA . SER A 1 272 ? -17.867 2.324 24.475 1.00 61.81 272 SER A CA 1
ATOM 2100 C C . SER A 1 272 ? -18.297 2.921 25.823 1.00 61.81 272 SER A C 1
ATOM 2102 O O . SER A 1 272 ? -19.427 2.697 26.247 1.00 61.81 272 SER A O 1
ATOM 2104 N N . SER A 1 273 ? -17.386 3.569 26.558 1.00 54.22 273 SER A N 1
ATOM 2105 C CA . SER A 1 273 ? -17.551 3.816 27.998 1.00 54.22 273 SER A CA 1
ATOM 2106 C C . SER A 1 273 ? -18.845 4.563 28.343 1.00 54.22 273 SER A C 1
ATOM 2108 O O . SER A 1 273 ? -19.038 5.690 27.890 1.00 54.22 273 SER A O 1
ATOM 2110 N N . ALA A 1 274 ? -19.684 3.850 29.109 1.00 41.59 274 ALA A N 1
ATOM 2111 C CA . ALA A 1 274 ? -20.343 4.231 30.366 1.00 41.59 274 ALA A CA 1
ATOM 2112 C C . ALA A 1 274 ? -20.600 5.722 30.619 1.00 41.59 274 ALA A C 1
ATOM 2114 O O . ALA A 1 274 ? -19.614 6.489 30.688 1.00 41.59 274 ALA A O 1
#

Sequence (274 aa):
MVLLISPERSGRNEIGDLLLHLHRWFLLDLDGPFALNRARTKGIHQRHREIDTVGAWIVHKLATENQAAIVGLDANGQTLLRQVERSNKPVLMRPEPFNPVLRVLDEVGEATIIAARTMLGLLSFFGAILIGTWSVIRNPRRFRINAVIQRFELVGVKALFIVGLMSFLIGIVIAQQGAVQLRQFGAESLTVNLIGRITTRELGVLMTAILVAGRSGSAFAAQLGTMKLTEEVDAMRTIGVSPIEALVLPRLLATTFMMPLLGFFSMIGMPSSA

Secondary structure (DSSP, 8-state):
-------------THHHHHHHHHHHHTGGG-SS----------------PPPHHHHHHHHHHHHHTT-------HHHHHHHHHHHHH------PPP---HHHHHHHHHHHHHHHHHHHHHHHHHHHHHHHHHHHHHHH-GGG--HHHHHHHHIIIIIHHHHHHHHHHHHHHHHHHHHHHHHHHTTT-GGGHHHHHHHHIIIIIHHHHHHHHHHHHHHHHHHHHHHHHHHTTHHHHHHHTT--HIIIIIHHHHHHHHHHHHHHHHHHHHHS----

Radius of gyration: 34.24 Å; chains: 1; bounding box: 86×59×64 Å